Protein AF-A0A5J4DXS1-F1 (afdb_monomer)

Structure (mmCIF, N/CA/C/O backbone):
data_AF-A0A5J4DXS1-F1
#
_entry.id   AF-A0A5J4DXS1-F1
#
loop_
_atom_site.group_PDB
_atom_site.id
_atom_site.type_symbol
_atom_site.label_atom_id
_atom_site.label_alt_id
_atom_site.label_comp_id
_atom_site.label_asym_id
_atom_site.label_entity_id
_atom_site.label_seq_id
_atom_site.pdbx_PDB_ins_code
_atom_site.Cartn_x
_atom_site.Cartn_y
_atom_site.Cartn_z
_atom_site.occupancy
_atom_site.B_iso_or_equiv
_atom_site.auth_seq_id
_atom_site.auth_comp_id
_atom_site.auth_asym_id
_atom_site.auth_atom_id
_atom_site.pdbx_PDB_model_num
ATOM 1 N N . MET A 1 1 ? -8.380 2.753 38.339 1.00 58.12 1 MET A N 1
ATOM 2 C CA . MET A 1 1 ? -8.577 1.707 37.316 1.00 58.12 1 MET A CA 1
ATOM 3 C C . MET A 1 1 ? -8.973 2.374 36.006 1.00 58.12 1 MET A C 1
ATOM 5 O O . MET A 1 1 ? -8.223 2.222 35.062 1.00 58.12 1 MET A O 1
ATOM 9 N N . GLU A 1 2 ? -9.967 3.269 36.017 1.00 61.34 2 GLU A N 1
ATOM 10 C CA . GLU A 1 2 ? -10.400 4.084 34.857 1.00 61.34 2 GLU A CA 1
ATOM 11 C C . GLU A 1 2 ? -9.277 4.854 34.128 1.00 61.34 2 GLU A C 1
ATOM 13 O O . GLU A 1 2 ? -9.211 4.815 32.908 1.00 61.34 2 GLU A O 1
ATOM 18 N N . MET A 1 3 ? -8.320 5.463 34.843 1.00 64.94 3 MET A N 1
ATOM 19 C CA . MET A 1 3 ? -7.195 6.182 34.207 1.00 64.94 3 MET A CA 1
ATOM 20 C C . MET A 1 3 ? -6.317 5.311 33.291 1.00 64.94 3 MET A C 1
ATOM 22 O O . MET A 1 3 ? -5.756 5.819 32.327 1.00 64.94 3 MET A O 1
ATOM 26 N N . ARG A 1 4 ? -6.161 4.016 33.606 1.00 68.38 4 ARG A N 1
ATOM 27 C CA . ARG A 1 4 ? -5.314 3.106 32.817 1.00 68.38 4 ARG A CA 1
ATOM 28 C C . ARG A 1 4 ? -6.030 2.658 31.540 1.00 68.38 4 ARG A C 1
ATOM 30 O O . ARG A 1 4 ? -5.379 2.479 30.517 1.00 68.38 4 ARG A O 1
ATOM 37 N N . ASP A 1 5 ? -7.351 2.525 31.606 1.00 77.62 5 ASP A N 1
ATOM 38 C CA . ASP A 1 5 ? -8.183 2.134 30.467 1.00 77.62 5 ASP A CA 1
ATOM 39 C C . ASP A 1 5 ? -8.290 3.290 29.452 1.00 77.62 5 ASP A C 1
ATOM 41 O O . ASP A 1 5 ? -8.234 3.056 28.244 1.00 77.62 5 ASP A O 1
ATOM 45 N N . ASP A 1 6 ? -8.330 4.541 29.929 1.00 82.50 6 ASP A N 1
ATOM 46 C CA . ASP A 1 6 ? -8.296 5.739 29.077 1.00 82.50 6 ASP A CA 1
ATOM 47 C C . ASP A 1 6 ? -6.945 5.919 28.358 1.00 82.50 6 ASP A C 1
ATOM 49 O O . ASP A 1 6 ? -6.914 6.213 27.163 1.00 82.50 6 ASP A O 1
ATOM 53 N N . GLU A 1 7 ? -5.821 5.705 29.049 1.00 87.12 7 GLU A N 1
ATOM 54 C CA . GLU A 1 7 ? -4.476 5.788 28.455 1.00 87.12 7 GLU A CA 1
ATOM 55 C C . GLU A 1 7 ? -4.246 4.681 27.409 1.00 87.12 7 GLU A C 1
ATOM 57 O O . GLU A 1 7 ? -3.698 4.918 26.325 1.00 87.12 7 GLU A O 1
ATOM 62 N N . GLN A 1 8 ? -4.733 3.468 27.695 1.00 90.06 8 GLN A N 1
ATOM 63 C CA . GLN A 1 8 ? -4.718 2.361 26.743 1.00 90.06 8 GLN A CA 1
ATOM 64 C C . GLN A 1 8 ? -5.571 2.672 25.507 1.00 90.06 8 GLN A C 1
ATOM 66 O O . GLN A 1 8 ? -5.114 2.459 24.383 1.00 90.06 8 GLN A O 1
ATOM 71 N N . LEU A 1 9 ? -6.780 3.211 25.692 1.00 91.31 9 LEU A N 1
ATOM 72 C CA . LEU A 1 9 ? -7.650 3.616 24.589 1.00 91.31 9 LEU A CA 1
ATOM 73 C C . LEU A 1 9 ? -6.984 4.681 23.709 1.00 91.31 9 LEU A C 1
ATOM 75 O O . LEU A 1 9 ? -6.978 4.542 22.487 1.00 91.31 9 LEU A O 1
ATOM 79 N N . GLN A 1 10 ? -6.385 5.711 24.312 1.00 89.94 10 GLN A N 1
ATOM 80 C CA . GLN A 1 10 ? -5.672 6.759 23.575 1.00 89.94 10 GLN A CA 1
ATOM 81 C C . GLN A 1 10 ? -4.504 6.195 22.761 1.00 89.94 10 GLN A C 1
ATOM 83 O O . GLN A 1 10 ? -4.350 6.543 21.592 1.00 89.94 10 GLN A O 1
ATOM 88 N N . SER A 1 11 ? -3.730 5.277 23.344 1.00 93.06 11 SER A N 1
ATOM 89 C CA . SER A 1 11 ? -2.602 4.629 22.663 1.00 93.06 11 SER A CA 1
ATOM 90 C C . SER A 1 11 ? -3.061 3.812 21.453 1.00 93.06 11 SER A C 1
ATOM 92 O O . SER A 1 11 ? -2.493 3.928 20.369 1.00 93.06 11 SER A O 1
ATOM 94 N N . VAL A 1 12 ? -4.125 3.018 21.615 1.00 95.06 12 VAL A N 1
ATOM 95 C CA . VAL A 1 12 ? -4.705 2.216 20.527 1.00 95.06 12 VAL A CA 1
ATOM 96 C C . VAL A 1 12 ? -5.203 3.111 19.394 1.00 95.06 12 VAL A C 1
ATOM 98 O O . VAL A 1 12 ? -4.929 2.833 18.228 1.00 95.06 12 VAL A O 1
ATOM 101 N N . VAL A 1 13 ? -5.912 4.196 19.721 1.00 94.38 13 VAL A N 1
ATOM 102 C CA . VAL A 1 13 ? -6.402 5.157 18.722 1.00 94.38 13 VAL A CA 1
ATOM 103 C C . VAL A 1 13 ? -5.238 5.827 17.994 1.00 94.38 13 VAL A C 1
ATOM 105 O O . VAL A 1 13 ? -5.300 5.960 16.773 1.00 94.38 13 VAL A O 1
ATOM 108 N N . PHE A 1 14 ? -4.176 6.203 18.711 1.00 94.00 14 PHE A N 1
ATOM 109 C CA . PHE A 1 14 ? -2.984 6.814 18.126 1.00 94.00 14 PHE A CA 1
ATOM 110 C C . PHE A 1 14 ? -2.301 5.884 17.116 1.00 94.00 14 PHE A C 1
ATOM 112 O O . PHE A 1 14 ? -2.165 6.259 15.954 1.00 94.00 14 PHE A O 1
ATOM 119 N N . PHE A 1 15 ? -1.944 4.656 17.513 1.00 95.88 15 PHE A N 1
ATOM 120 C CA . PHE A 1 15 ? -1.275 3.708 16.612 1.00 95.88 15 PHE A CA 1
ATOM 121 C C . PHE A 1 15 ? -2.149 3.310 15.423 1.00 95.88 15 PHE A C 1
ATOM 123 O O . PHE A 1 15 ? -1.657 3.159 14.306 1.00 95.88 15 PHE A O 1
ATOM 130 N N . LEU A 1 16 ? -3.458 3.167 15.640 1.00 96.81 16 LEU A N 1
ATOM 131 C CA . LEU A 1 16 ? -4.384 2.905 14.548 1.00 96.81 16 LEU A CA 1
ATOM 132 C C . LEU A 1 16 ? -4.399 4.063 13.543 1.00 96.81 16 LEU A C 1
ATOM 134 O O . LEU A 1 16 ? -4.363 3.818 12.341 1.00 96.81 16 LEU A O 1
ATOM 138 N N . CYS A 1 17 ? -4.432 5.308 14.018 1.00 95.94 17 CYS A N 1
ATOM 139 C CA . CYS A 1 17 ? -4.388 6.477 13.144 1.00 95.94 17 CYS A CA 1
ATOM 140 C C . CYS A 1 17 ? -3.066 6.571 12.380 1.00 95.94 17 CYS A C 1
ATOM 142 O O . CYS A 1 17 ? -3.113 6.728 11.168 1.00 95.94 17 CYS A O 1
ATOM 144 N N . ASP A 1 18 ? -1.929 6.386 13.055 1.00 95.94 18 ASP A N 1
ATOM 145 C CA . ASP A 1 18 ? -0.598 6.382 12.430 1.00 95.94 18 ASP A CA 1
ATOM 146 C C . ASP A 1 18 ? -0.506 5.363 11.285 1.00 95.94 18 ASP A C 1
ATOM 148 O O . ASP A 1 18 ? -0.068 5.680 10.181 1.00 95.94 18 ASP A O 1
ATOM 152 N N . HIS A 1 19 ? -0.992 4.139 11.503 1.00 97.38 19 HIS A N 1
ATOM 153 C CA . HIS A 1 19 ? -0.989 3.129 10.449 1.00 97.38 19 HIS A CA 1
ATOM 154 C C . HIS A 1 19 ? -1.962 3.439 9.312 1.00 97.38 19 HIS A C 1
ATOM 156 O O . HIS A 1 19 ? -1.638 3.153 8.163 1.00 97.38 19 HIS A O 1
ATOM 162 N N . LEU A 1 20 ? -3.135 4.009 9.600 1.00 97.31 20 LEU A N 1
ATOM 163 C CA . LEU A 1 20 ? -4.085 4.412 8.560 1.00 97.31 20 LEU A CA 1
ATOM 164 C C . LEU A 1 20 ? -3.543 5.569 7.712 1.00 97.31 20 LEU A C 1
ATOM 166 O O . LEU A 1 20 ? -3.690 5.518 6.495 1.00 97.31 20 LEU A O 1
ATOM 170 N N . ASP A 1 21 ? -2.896 6.553 8.335 1.00 96.06 21 ASP A N 1
ATOM 171 C CA . ASP A 1 21 ? -2.262 7.683 7.649 1.00 96.06 21 ASP A CA 1
ATOM 172 C C . ASP A 1 21 ? -1.075 7.182 6.804 1.00 96.06 21 ASP A C 1
ATOM 174 O O . ASP A 1 21 ? -1.019 7.434 5.603 1.00 96.06 21 ASP A O 1
ATOM 178 N N . SER A 1 22 ? -0.227 6.315 7.367 1.00 96.56 22 SER A N 1
ATOM 179 C CA . SER A 1 22 ? 0.874 5.676 6.635 1.00 96.56 22 SER A CA 1
ATOM 180 C C . SER A 1 22 ? 0.396 4.861 5.424 1.00 96.56 22 SER A C 1
ATOM 182 O O . SER A 1 22 ? 1.087 4.834 4.415 1.00 96.56 22 SER A O 1
ATOM 184 N N . ILE A 1 23 ? -0.773 4.209 5.468 1.00 97.19 23 ILE A N 1
ATOM 185 C CA . ILE A 1 23 ? -1.327 3.507 4.292 1.00 97.19 23 ILE A CA 1
ATOM 186 C C . ILE A 1 23 ? -1.678 4.488 3.168 1.00 97.19 23 ILE A C 1
ATOM 188 O O . ILE A 1 23 ? -1.482 4.157 1.999 1.00 97.19 23 ILE A O 1
ATOM 192 N N . VAL A 1 24 ? -2.209 5.667 3.507 1.00 96.06 24 VAL A N 1
ATOM 193 C CA . VAL A 1 24 ? -2.508 6.718 2.524 1.00 96.06 24 VAL A CA 1
ATOM 194 C C . VAL A 1 24 ? -1.205 7.217 1.905 1.00 96.06 24 VAL A C 1
ATOM 196 O O . VAL A 1 24 ? -1.083 7.199 0.682 1.00 96.06 24 VAL A O 1
ATOM 199 N N . ASP A 1 25 ? -0.207 7.532 2.729 1.00 96.19 25 ASP A N 1
ATOM 200 C CA . ASP A 1 25 ? 1.096 8.007 2.259 1.00 96.19 25 ASP A CA 1
ATOM 201 C C . ASP A 1 25 ? 1.774 6.991 1.326 1.00 96.19 25 ASP A C 1
ATOM 203 O O . ASP A 1 25 ? 2.221 7.346 0.237 1.00 96.19 25 ASP A O 1
ATOM 207 N N . GLU A 1 26 ? 1.805 5.708 1.703 1.00 96.44 26 GLU A N 1
ATOM 208 C CA . GLU A 1 26 ? 2.368 4.644 0.859 1.00 96.44 26 GLU A CA 1
ATOM 209 C C . GLU A 1 26 ? 1.590 4.482 -0.452 1.00 96.44 26 GLU A C 1
ATOM 211 O O . GLU A 1 26 ? 2.176 4.202 -1.498 1.00 96.44 26 GLU A O 1
ATOM 216 N N . SER A 1 27 ? 0.269 4.683 -0.433 1.00 96.00 27 SER A N 1
ATOM 217 C CA . SER A 1 27 ? -0.528 4.645 -1.659 1.00 96.00 27 SER A CA 1
ATOM 218 C C . SER A 1 27 ? -0.195 5.797 -2.606 1.00 96.00 27 SER A C 1
ATOM 220 O O . SER A 1 27 ? -0.096 5.572 -3.813 1.00 96.00 27 SER A O 1
ATOM 222 N N . ASP A 1 28 ? 0.059 6.990 -2.067 1.00 96.00 28 ASP A N 1
ATOM 223 C CA . ASP A 1 28 ? 0.480 8.151 -2.848 1.00 96.00 28 ASP A CA 1
ATOM 224 C C . ASP A 1 28 ? 1.879 7.933 -3.438 1.00 96.00 28 ASP A C 1
ATOM 226 O O . ASP A 1 28 ? 2.108 8.261 -4.605 1.00 96.00 28 ASP A O 1
ATOM 230 N N . GLN A 1 29 ? 2.792 7.300 -2.687 1.00 96.69 29 GLN A N 1
ATOM 231 C CA . GLN A 1 29 ? 4.097 6.894 -3.220 1.00 96.69 29 GLN A CA 1
ATOM 232 C C . GLN A 1 29 ? 3.940 5.930 -4.397 1.00 96.69 29 GLN A C 1
ATOM 234 O O . GLN A 1 29 ? 4.537 6.163 -5.444 1.00 96.69 29 GLN A O 1
ATOM 239 N N . ILE A 1 30 ? 3.096 4.896 -4.277 1.00 95.44 30 ILE A N 1
ATOM 240 C CA . ILE A 1 30 ? 2.835 3.952 -5.378 1.00 95.44 30 ILE A CA 1
ATOM 241 C C . ILE A 1 30 ? 2.295 4.693 -6.605 1.00 95.44 30 ILE A C 1
ATOM 243 O O . ILE A 1 30 ? 2.796 4.487 -7.708 1.00 95.44 30 ILE A O 1
ATOM 247 N N . VAL A 1 31 ? 1.304 5.570 -6.432 1.00 95.44 31 VAL A N 1
ATOM 248 C CA . VAL A 1 31 ? 0.691 6.327 -7.538 1.00 95.44 31 VAL A CA 1
ATOM 249 C C . VAL A 1 31 ? 1.691 7.266 -8.221 1.00 95.44 31 VAL A C 1
ATOM 251 O O . VAL A 1 31 ? 1.613 7.462 -9.434 1.00 95.44 31 VAL A O 1
ATOM 254 N N . ALA A 1 32 ? 2.656 7.813 -7.481 1.00 95.00 32 ALA A N 1
ATOM 255 C CA . ALA A 1 32 ? 3.696 8.679 -8.030 1.00 95.00 32 ALA A CA 1
ATOM 256 C C . ALA A 1 32 ? 4.750 7.929 -8.872 1.00 95.00 32 ALA A C 1
ATOM 258 O O . ALA A 1 32 ? 5.486 8.563 -9.639 1.00 95.00 32 ALA A O 1
ATOM 259 N N . LEU A 1 33 ? 4.839 6.598 -8.763 1.00 95.00 33 LEU A N 1
ATOM 260 C CA . LEU A 1 33 ? 5.822 5.808 -9.500 1.00 95.00 33 LEU A CA 1
ATOM 261 C C . LEU A 1 33 ? 5.492 5.744 -10.995 1.00 95.00 33 LEU A C 1
ATOM 263 O O . LEU A 1 33 ? 4.403 5.358 -11.430 1.00 95.00 33 LEU A O 1
ATOM 267 N N . SER A 1 34 ? 6.501 6.049 -11.807 1.00 94.31 34 SER A N 1
ATOM 268 C CA . SER A 1 34 ? 6.459 5.863 -13.253 1.00 94.31 34 SER A CA 1
ATOM 269 C C . SER A 1 34 ? 7.839 5.519 -13.801 1.00 94.31 34 SER A C 1
ATOM 271 O O . SER A 1 34 ? 8.871 5.889 -13.243 1.00 94.31 34 SER A O 1
ATOM 273 N N . TYR A 1 35 ? 7.845 4.807 -14.920 1.00 93.19 35 TYR A N 1
ATOM 274 C CA . TYR A 1 35 ? 9.031 4.465 -15.684 1.00 93.19 35 TYR A CA 1
ATOM 275 C C . TYR A 1 35 ? 8.859 4.939 -17.121 1.00 93.19 35 TYR A C 1
ATOM 277 O O . TYR A 1 35 ? 7.829 4.708 -17.754 1.00 93.19 35 TYR A O 1
ATOM 285 N N . SER A 1 36 ? 9.891 5.588 -17.652 1.00 90.94 36 SER A N 1
ATOM 286 C CA . SER A 1 36 ? 9.942 6.006 -19.046 1.00 90.94 36 SER A CA 1
ATOM 287 C C . SER A 1 36 ? 11.315 5.691 -19.611 1.00 90.94 36 SER A C 1
ATOM 289 O O . SER A 1 36 ? 12.327 6.141 -19.081 1.00 90.94 36 SER A O 1
ATOM 291 N N . SER A 1 37 ? 11.344 4.986 -20.736 1.00 88.50 37 SER A N 1
ATOM 292 C CA . SER A 1 37 ? 12.565 4.686 -21.474 1.00 88.50 37 SER A CA 1
ATOM 293 C C . SER A 1 37 ? 12.455 5.189 -22.902 1.00 88.50 37 SER A C 1
ATOM 295 O O . SER A 1 37 ? 11.416 5.058 -23.553 1.00 88.50 37 SER A O 1
ATOM 297 N N . ALA A 1 38 ? 13.539 5.779 -23.399 1.00 85.19 38 ALA A N 1
ATOM 298 C CA . ALA A 1 38 ? 13.630 6.157 -24.801 1.00 85.19 38 ALA A CA 1
ATOM 299 C C . ALA A 1 38 ? 13.625 4.902 -25.700 1.00 85.19 38 ALA A C 1
ATOM 301 O O . ALA A 1 38 ? 13.979 3.817 -25.234 1.00 85.19 38 ALA A O 1
ATOM 302 N N . PRO A 1 39 ? 13.307 5.035 -26.996 1.00 82.75 39 PRO A N 1
ATOM 303 C CA . PRO A 1 39 ? 13.406 3.933 -27.949 1.00 82.75 39 PRO A CA 1
ATOM 304 C C . PRO A 1 39 ? 14.779 3.243 -27.917 1.00 82.75 39 PRO A C 1
ATOM 306 O O . PRO A 1 39 ? 15.804 3.875 -27.620 1.00 82.75 39 PRO A O 1
ATOM 309 N N . ILE A 1 40 ? 14.814 1.941 -28.202 1.00 81.69 40 ILE A N 1
ATOM 310 C CA . ILE A 1 40 ? 16.068 1.178 -28.292 1.00 81.69 40 ILE A CA 1
ATOM 311 C C . ILE A 1 40 ? 16.595 1.305 -29.722 1.00 81.69 40 ILE A C 1
ATOM 313 O O . ILE A 1 40 ? 15.958 0.824 -30.653 1.00 81.69 40 ILE A O 1
ATOM 317 N N . SER A 1 41 ? 17.738 1.962 -29.923 1.00 81.75 41 SER A N 1
ATOM 318 C CA . SER A 1 41 ? 18.375 2.063 -31.243 1.00 81.75 41 SER A CA 1
ATOM 319 C C . SER A 1 41 ? 19.316 0.885 -31.507 1.00 81.75 41 SER A C 1
ATOM 321 O O . SER A 1 41 ? 19.892 0.313 -30.583 1.00 81.75 41 SER A O 1
ATOM 323 N N . THR A 1 42 ? 19.521 0.546 -32.782 1.00 78.75 42 THR A N 1
ATOM 324 C CA . THR A 1 42 ? 20.460 -0.509 -33.210 1.00 78.75 42 THR A CA 1
ATOM 325 C C . THR A 1 42 ? 21.919 -0.201 -32.871 1.00 78.75 42 THR A C 1
ATOM 327 O O . THR A 1 42 ? 22.719 -1.122 -32.746 1.00 78.75 42 THR A O 1
ATOM 330 N N . ASP A 1 43 ? 22.253 1.077 -32.680 1.00 84.56 43 ASP A N 1
ATOM 331 C CA . ASP A 1 43 ? 23.612 1.548 -32.380 1.00 84.56 43 ASP A CA 1
ATOM 332 C C . ASP A 1 43 ? 23.888 1.649 -30.869 1.00 84.56 43 ASP A C 1
ATOM 334 O O . ASP A 1 43 ? 24.919 2.170 -30.437 1.00 84.56 43 ASP A O 1
ATOM 338 N N . MET A 1 44 ? 22.948 1.198 -30.035 1.00 85.94 44 MET A N 1
ATOM 339 C CA . MET A 1 44 ? 23.073 1.265 -28.585 1.00 85.94 44 MET A CA 1
ATOM 340 C C . MET A 1 44 ? 24.125 0.275 -28.079 1.00 85.94 44 MET A C 1
ATOM 342 O O . MET A 1 44 ? 24.116 -0.902 -28.434 1.00 85.94 44 MET A O 1
ATOM 346 N N . SER A 1 45 ? 25.021 0.740 -27.204 1.00 89.88 45 SER A N 1
ATOM 347 C CA . SER A 1 45 ? 25.974 -0.150 -26.540 1.00 89.88 45 SER A CA 1
ATOM 348 C C . SER A 1 45 ? 25.253 -1.150 -25.632 1.00 89.88 45 SER A C 1
ATOM 350 O O . SER A 1 45 ? 24.223 -0.840 -25.029 1.00 89.88 45 SER A O 1
ATOM 352 N N . SER A 1 46 ? 25.834 -2.340 -25.475 1.00 87.62 46 SER A N 1
ATOM 353 C CA . SER A 1 46 ? 25.326 -3.361 -24.552 1.00 87.62 46 SER A CA 1
ATOM 354 C C . SER A 1 46 ? 25.238 -2.855 -23.109 1.00 87.62 46 SER A C 1
ATOM 356 O O . SER A 1 46 ? 24.303 -3.196 -22.396 1.00 87.62 46 SER A O 1
ATOM 358 N N . GLU A 1 47 ? 26.172 -2.001 -22.689 1.00 89.38 47 GLU A N 1
ATOM 359 C CA . GLU A 1 47 ? 26.169 -1.366 -21.366 1.00 89.38 47 GLU A CA 1
ATOM 360 C C . GLU A 1 47 ? 24.935 -0.476 -21.154 1.00 89.38 47 GLU A C 1
ATOM 362 O O . GLU A 1 47 ? 24.287 -0.551 -20.113 1.00 89.38 47 GLU A O 1
ATOM 367 N N . ASN A 1 48 ? 24.549 0.309 -22.165 1.00 87.81 48 ASN A N 1
ATOM 368 C CA . ASN A 1 48 ? 23.355 1.150 -22.090 1.00 87.81 48 ASN A CA 1
ATOM 369 C C . ASN A 1 48 ? 22.066 0.319 -22.044 1.00 87.81 48 ASN A C 1
ATOM 371 O O . ASN A 1 48 ? 21.117 0.703 -21.362 1.00 87.81 48 ASN A O 1
ATOM 375 N N . VAL A 1 49 ? 22.028 -0.817 -22.747 1.00 86.81 49 VAL A N 1
ATOM 376 C CA . VAL A 1 49 ? 20.892 -1.750 -22.689 1.00 86.81 49 VAL A CA 1
ATOM 377 C C . VAL A 1 49 ? 20.768 -2.365 -21.294 1.00 86.81 49 VAL A C 1
ATOM 379 O O . VAL A 1 49 ? 19.675 -2.359 -20.731 1.00 86.81 49 VAL A O 1
ATOM 382 N N . LEU A 1 50 ? 21.876 -2.838 -20.713 1.00 88.25 50 LEU A N 1
ATOM 383 C CA . LEU A 1 50 ? 21.892 -3.401 -19.358 1.00 88.25 50 LEU A CA 1
ATOM 384 C C . LEU A 1 50 ? 21.464 -2.369 -18.313 1.00 88.25 50 LEU A C 1
ATOM 386 O O . LEU A 1 50 ? 20.587 -2.654 -17.507 1.00 88.25 50 LEU A O 1
ATOM 390 N N . LYS A 1 51 ? 21.980 -1.139 -18.398 1.00 89.25 51 LYS A N 1
ATOM 391 C CA . LYS A 1 51 ? 21.583 -0.057 -17.492 1.00 89.25 51 LYS A CA 1
ATOM 392 C C . LYS A 1 51 ? 20.074 0.207 -17.519 1.00 89.25 51 LYS A C 1
ATOM 394 O O . LYS A 1 51 ? 19.460 0.375 -16.472 1.00 89.25 51 LYS A O 1
ATOM 399 N N . ARG A 1 52 ? 19.456 0.222 -18.704 1.00 88.12 52 ARG A N 1
ATOM 400 C CA . ARG A 1 52 ? 18.001 0.417 -18.834 1.00 88.12 52 ARG A CA 1
ATOM 401 C C . ARG A 1 52 ? 17.199 -0.739 -18.250 1.00 88.12 52 ARG A C 1
ATOM 403 O O . ARG A 1 52 ? 16.115 -0.509 -17.718 1.00 88.12 52 ARG A O 1
ATOM 410 N N . LEU A 1 53 ? 17.713 -1.960 -18.383 1.00 87.00 53 LEU A N 1
ATOM 411 C CA . LEU A 1 53 ? 17.110 -3.147 -17.791 1.00 87.00 53 LEU A CA 1
ATOM 412 C C . LEU A 1 53 ? 17.180 -3.081 -16.259 1.00 87.00 53 LEU A C 1
ATOM 414 O O . LEU A 1 53 ? 16.174 -3.331 -15.602 1.00 87.00 53 LEU A O 1
ATOM 418 N N . ASP A 1 54 ? 18.314 -2.658 -15.7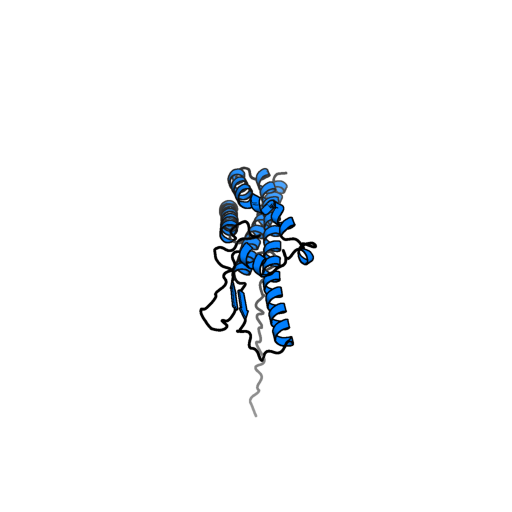01 1.00 88.44 54 ASP A N 1
ATOM 419 C CA . ASP A 1 54 ? 18.481 -2.455 -14.258 1.00 88.44 54 ASP A CA 1
ATOM 420 C C . ASP A 1 54 ? 17.546 -1.357 -13.724 1.00 88.44 54 ASP A C 1
ATOM 422 O O . ASP A 1 54 ? 16.885 -1.547 -12.704 1.00 88.44 54 ASP A O 1
ATOM 426 N N . GLU A 1 55 ? 17.424 -0.229 -14.433 1.00 91.25 55 GLU A N 1
ATOM 427 C CA . GLU A 1 55 ? 16.477 0.847 -14.097 1.00 91.25 55 GLU A CA 1
ATOM 428 C C . GLU A 1 55 ? 15.024 0.348 -14.111 1.00 91.25 55 GLU A C 1
ATOM 430 O O . GLU A 1 55 ? 14.234 0.681 -13.226 1.00 91.25 55 GLU A O 1
ATOM 435 N N . PHE A 1 56 ? 14.672 -0.485 -15.093 1.00 90.38 56 PHE A N 1
ATOM 436 C CA . PHE A 1 56 ? 13.346 -1.083 -15.192 1.00 90.38 56 PHE A CA 1
ATOM 437 C C . PHE A 1 56 ? 13.066 -2.068 -14.049 1.00 90.38 56 PHE A C 1
ATOM 439 O O . PHE A 1 56 ? 12.001 -2.006 -13.434 1.00 90.38 56 PHE A O 1
ATOM 446 N N . HIS A 1 57 ? 14.019 -2.939 -13.713 1.00 89.56 57 HIS A N 1
ATOM 447 C CA . HIS A 1 57 ? 13.884 -3.836 -12.565 1.00 89.56 57 HIS A CA 1
ATOM 448 C C . HIS A 1 57 ? 13.778 -3.065 -11.250 1.00 89.56 57 HIS A C 1
ATOM 450 O O . HIS A 1 57 ? 12.896 -3.362 -10.447 1.00 89.56 57 HIS A O 1
ATOM 456 N N . SER A 1 58 ? 14.598 -2.027 -11.068 1.00 90.94 58 SER A N 1
ATOM 457 C CA . SER A 1 58 ? 14.534 -1.160 -9.892 1.00 90.94 58 SER A CA 1
ATOM 458 C C . SER A 1 58 ? 13.163 -0.501 -9.742 1.00 90.94 58 SER A C 1
ATOM 460 O O . SER A 1 58 ? 12.629 -0.457 -8.637 1.00 90.94 58 SER A O 1
ATOM 462 N N . PHE A 1 59 ? 12.558 -0.042 -10.839 1.00 93.12 59 PHE A N 1
ATOM 463 C CA . PHE A 1 59 ? 11.198 0.495 -10.825 1.00 93.12 59 PHE A CA 1
ATOM 464 C C . PHE A 1 59 ? 10.164 -0.540 -10.351 1.00 93.12 59 PHE A C 1
ATOM 466 O O . PHE A 1 59 ? 9.347 -0.244 -9.479 1.00 93.12 59 PHE A O 1
ATOM 473 N N . LEU A 1 60 ? 10.205 -1.766 -10.881 1.00 91.25 60 LEU A N 1
ATOM 474 C CA . LEU A 1 60 ? 9.269 -2.815 -10.462 1.00 91.25 60 LEU A CA 1
ATOM 475 C C . LEU A 1 60 ? 9.469 -3.220 -8.998 1.00 91.25 60 LEU A C 1
ATOM 477 O O . LEU A 1 60 ? 8.494 -3.470 -8.289 1.00 91.25 60 LEU A O 1
ATOM 481 N N . ASP A 1 61 ? 10.713 -3.264 -8.534 1.00 90.38 61 ASP A N 1
ATOM 482 C CA . ASP A 1 61 ? 11.023 -3.598 -7.146 1.00 90.38 61 ASP A CA 1
ATOM 483 C C . ASP A 1 61 ? 10.630 -2.480 -6.173 1.00 90.38 61 ASP A C 1
ATOM 485 O O . ASP A 1 61 ? 10.196 -2.779 -5.058 1.00 90.38 61 ASP A O 1
ATOM 489 N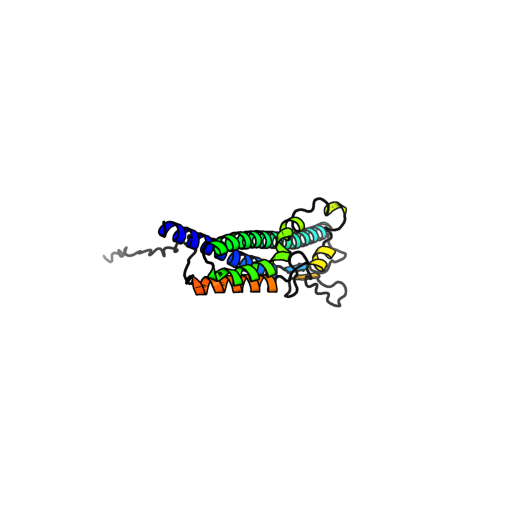 N . GLN A 1 62 ? 10.676 -1.211 -6.591 1.00 93.38 62 GLN A N 1
ATOM 490 C CA . GLN A 1 62 ? 10.104 -0.104 -5.816 1.00 93.38 62 GLN A CA 1
ATOM 491 C C . GLN A 1 62 ? 8.600 -0.303 -5.608 1.00 93.38 62 GLN A C 1
ATOM 493 O O . GLN A 1 62 ? 8.143 -0.255 -4.467 1.00 93.38 62 GLN A O 1
ATOM 498 N N . ILE A 1 63 ? 7.845 -0.626 -6.669 1.00 93.06 63 ILE A N 1
ATOM 499 C CA . ILE A 1 63 ? 6.406 -0.920 -6.546 1.00 93.06 63 ILE A CA 1
ATOM 500 C C . ILE A 1 63 ? 6.188 -2.044 -5.530 1.00 93.06 63 ILE A C 1
ATOM 502 O O . ILE A 1 63 ? 5.450 -1.852 -4.568 1.00 93.06 63 ILE A O 1
ATOM 506 N N . LYS A 1 64 ? 6.864 -3.190 -5.690 1.00 91.31 64 LYS A N 1
ATOM 507 C CA . LYS A 1 64 ? 6.736 -4.332 -4.762 1.00 91.31 64 LYS A CA 1
ATOM 508 C C . LYS A 1 64 ? 7.048 -3.955 -3.315 1.00 91.31 64 LYS A C 1
ATOM 510 O O . LYS A 1 64 ? 6.359 -4.404 -2.403 1.00 91.31 64 LYS A O 1
ATOM 515 N N . THR A 1 65 ? 8.083 -3.144 -3.108 1.00 92.00 65 THR A N 1
ATOM 516 C CA . THR A 1 65 ? 8.496 -2.694 -1.776 1.00 92.00 65 THR A CA 1
ATOM 517 C C . THR A 1 65 ? 7.383 -1.889 -1.116 1.00 92.00 65 THR A C 1
ATOM 519 O O . THR A 1 65 ? 7.002 -2.190 0.015 1.00 92.00 65 THR A O 1
ATOM 522 N N . HIS A 1 66 ? 6.801 -0.928 -1.835 1.00 94.69 66 HIS A N 1
ATOM 523 C CA . HIS A 1 66 ? 5.672 -0.154 -1.326 1.00 94.69 66 HIS A CA 1
ATOM 524 C C . HIS A 1 66 ? 4.410 -1.010 -1.137 1.00 94.69 66 HIS A C 1
ATOM 526 O O . HIS A 1 66 ? 3.721 -0.855 -0.131 1.00 94.69 66 HIS A O 1
ATOM 532 N N . GLU A 1 67 ? 4.126 -1.975 -2.025 1.00 93.06 67 GLU A N 1
ATOM 533 C CA . GLU A 1 67 ? 3.018 -2.923 -1.824 1.00 93.06 67 GLU A CA 1
ATOM 534 C C . GLU A 1 67 ? 3.180 -3.705 -0.509 1.00 93.06 67 GLU A C 1
ATOM 536 O O . GLU A 1 67 ? 2.228 -3.840 0.265 1.00 93.06 67 GLU A O 1
ATOM 541 N N . LEU A 1 68 ? 4.390 -4.203 -0.232 1.00 93.00 68 LEU A N 1
ATOM 542 C CA . LEU A 1 68 ? 4.692 -4.956 0.982 1.00 93.00 68 LEU A CA 1
ATOM 543 C C . LEU A 1 68 ? 4.580 -4.083 2.239 1.00 93.00 68 LEU A C 1
ATOM 545 O O . LEU A 1 68 ? 4.007 -4.521 3.244 1.00 93.00 68 LEU A O 1
ATOM 549 N N . LEU A 1 69 ? 5.098 -2.852 2.190 1.00 94.12 69 LEU A N 1
ATOM 550 C CA . LEU A 1 69 ? 4.975 -1.885 3.282 1.00 94.12 69 LEU A CA 1
ATOM 551 C C . LEU A 1 69 ? 3.506 -1.584 3.576 1.00 94.12 69 LEU A C 1
ATOM 553 O O . LEU A 1 69 ? 3.075 -1.715 4.723 1.00 94.12 69 LEU A O 1
ATOM 557 N N . LEU A 1 70 ? 2.717 -1.285 2.545 1.00 95.31 70 LEU A N 1
ATOM 558 C CA . LEU A 1 70 ? 1.295 -0.993 2.671 1.00 95.31 70 LEU A CA 1
ATOM 559 C C . LEU A 1 70 ? 0.529 -2.171 3.291 1.00 95.31 70 LEU A C 1
ATOM 561 O O . LEU A 1 70 ? -0.220 -1.980 4.250 1.00 95.31 70 LEU A O 1
ATOM 565 N N . VAL A 1 71 ? 0.752 -3.404 2.822 1.00 94.44 71 VAL A N 1
ATOM 566 C CA . VAL A 1 71 ? 0.114 -4.606 3.398 1.00 94.44 71 VAL A CA 1
ATOM 567 C C . VAL A 1 71 ? 0.538 -4.840 4.850 1.00 94.44 71 VAL A C 1
ATOM 569 O O . VAL A 1 71 ? -0.285 -5.218 5.691 1.00 94.44 71 VAL A O 1
ATOM 572 N N . THR A 1 72 ? 1.800 -4.571 5.180 1.00 94.19 72 THR A N 1
ATOM 573 C CA . THR A 1 72 ? 2.299 -4.674 6.556 1.00 94.19 72 THR A CA 1
ATOM 574 C C . THR A 1 72 ? 1.589 -3.670 7.464 1.00 94.19 72 THR A C 1
ATOM 576 O O . THR A 1 72 ? 1.076 -4.047 8.520 1.00 94.19 72 THR A O 1
ATOM 579 N N . LYS A 1 73 ? 1.485 -2.406 7.038 1.00 95.44 73 LYS A N 1
ATOM 580 C CA . LYS A 1 73 ? 0.770 -1.351 7.772 1.00 95.44 73 LYS A CA 1
ATOM 581 C C . LYS A 1 73 ? -0.715 -1.667 7.913 1.00 95.44 73 LYS A C 1
ATOM 583 O O . LYS A 1 73 ? -1.270 -1.503 8.995 1.00 95.44 73 LYS A O 1
ATOM 588 N N . LEU A 1 74 ? -1.341 -2.213 6.872 1.00 96.00 74 LEU A N 1
ATOM 589 C CA . LEU A 1 74 ? -2.733 -2.657 6.911 1.00 96.00 74 LEU A CA 1
ATOM 590 C C . LEU A 1 74 ? -2.959 -3.787 7.920 1.00 96.00 74 LEU A C 1
ATOM 592 O O . LEU A 1 74 ? -3.945 -3.772 8.656 1.00 96.00 74 LEU A O 1
ATOM 596 N N . THR A 1 75 ? -2.033 -4.740 7.996 1.00 94.81 75 THR A N 1
ATOM 597 C CA . THR A 1 75 ? -2.080 -5.828 8.983 1.00 94.81 75 THR A CA 1
ATOM 598 C C . THR A 1 75 ? -1.996 -5.275 10.406 1.00 94.81 75 THR A C 1
ATOM 600 O O . THR A 1 75 ? -2.775 -5.674 11.274 1.00 94.81 75 THR A O 1
ATOM 603 N N . GLN A 1 76 ? -1.114 -4.298 10.642 1.00 95.62 76 GLN A N 1
ATOM 604 C CA . GLN A 1 76 ? -1.035 -3.609 11.932 1.00 95.62 76 GLN A CA 1
ATOM 605 C C . GLN A 1 76 ? -2.313 -2.811 12.231 1.00 95.62 76 GLN A C 1
ATOM 607 O O . GLN A 1 76 ? -2.859 -2.921 13.326 1.00 95.62 76 GLN A O 1
ATOM 612 N N . ALA A 1 77 ? -2.862 -2.077 11.260 1.00 96.88 77 ALA A N 1
ATOM 613 C CA . ALA A 1 77 ? -4.128 -1.363 11.423 1.00 96.88 77 ALA A CA 1
ATOM 614 C C . ALA A 1 77 ? -5.280 -2.319 11.787 1.00 96.88 77 ALA A C 1
ATOM 616 O O . ALA A 1 77 ? -6.050 -2.040 12.706 1.00 96.88 77 ALA A O 1
ATOM 617 N N . ARG A 1 78 ? -5.365 -3.493 11.143 1.00 95.69 78 ARG A N 1
ATOM 618 C CA . ARG A 1 78 ? -6.312 -4.557 11.523 1.00 95.69 78 ARG A CA 1
ATOM 619 C C . ARG A 1 78 ? -6.094 -4.989 12.969 1.00 95.69 78 ARG A C 1
ATOM 621 O O . ARG A 1 78 ? -7.054 -4.982 13.738 1.00 95.69 78 ARG A O 1
ATOM 628 N N . HIS A 1 79 ? -4.856 -5.278 13.367 1.00 95.31 79 HIS A N 1
ATOM 629 C CA . HIS A 1 79 ? -4.524 -5.653 14.743 1.00 95.31 79 HIS A CA 1
ATOM 630 C C . HIS A 1 79 ? -5.006 -4.615 15.771 1.00 95.31 79 HIS A C 1
ATOM 632 O O . HIS A 1 79 ? -5.733 -4.960 16.703 1.00 95.31 79 HIS A O 1
ATOM 638 N N . TRP A 1 80 ? -4.683 -3.336 15.576 1.00 96.69 80 TRP A N 1
ATOM 639 C CA . TRP A 1 80 ? -5.115 -2.264 16.479 1.00 96.69 80 TRP A CA 1
ATOM 640 C C . TRP A 1 80 ? -6.626 -2.023 16.453 1.00 96.69 80 TRP A C 1
ATOM 642 O O . TRP A 1 80 ? -7.217 -1.729 17.492 1.00 96.69 80 TRP A O 1
ATOM 652 N N . SER A 1 81 ? -7.280 -2.219 15.306 1.00 96.31 81 SER A N 1
ATOM 653 C CA . SER A 1 81 ? -8.740 -2.130 15.212 1.00 96.31 81 SER A CA 1
ATOM 654 C C . SER A 1 81 ? -9.444 -3.188 16.069 1.00 96.31 81 SER A C 1
ATOM 656 O O . SER A 1 81 ? -10.462 -2.886 16.689 1.00 96.31 81 SER A O 1
ATOM 658 N N . PHE A 1 82 ? -8.878 -4.395 16.190 1.00 94.81 82 PHE A N 1
ATOM 659 C CA . PHE A 1 82 ? -9.416 -5.422 17.085 1.00 94.81 82 PHE A CA 1
ATOM 660 C C . PHE A 1 82 ? -9.305 -5.014 18.555 1.00 94.81 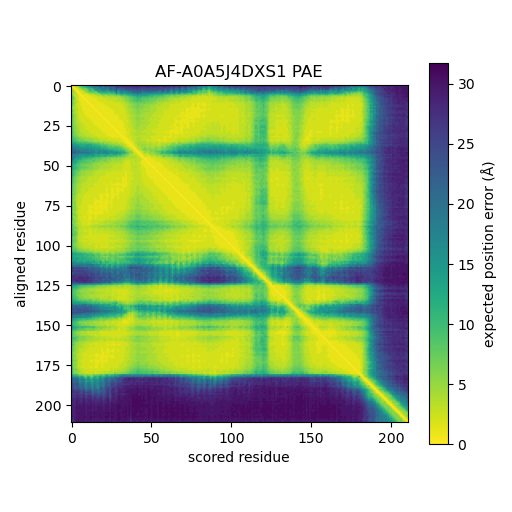82 PHE A C 1
ATOM 662 O O . PHE A 1 82 ? -10.278 -5.161 19.285 1.00 94.81 82 PHE A O 1
ATOM 669 N N . HIS A 1 83 ? -8.188 -4.419 18.982 1.00 95.25 83 HIS A N 1
ATOM 670 C CA . HIS A 1 83 ? -8.076 -3.887 20.348 1.00 95.25 83 HIS A CA 1
ATOM 671 C C . HIS A 1 83 ? -9.085 -2.765 20.608 1.00 95.25 83 HIS A C 1
ATOM 673 O O . HIS A 1 83 ? -9.734 -2.737 21.653 1.00 95.25 83 HIS A O 1
ATOM 679 N N . LEU A 1 84 ? -9.287 -1.869 19.636 1.00 95.06 84 LEU A N 1
ATOM 680 C CA . LEU A 1 84 ? -10.282 -0.801 19.755 1.00 95.06 84 LEU A CA 1
ATOM 681 C C . LEU A 1 84 ? -11.707 -1.357 19.895 1.00 95.06 84 LEU A C 1
ATOM 683 O O . LEU A 1 84 ? -12.517 -0.784 20.619 1.00 95.06 84 LEU A O 1
ATOM 687 N N . ARG A 1 85 ? -12.014 -2.484 19.241 1.00 94.19 85 ARG A N 1
ATOM 688 C CA . ARG A 1 85 ? -13.323 -3.155 19.308 1.00 94.19 85 ARG A CA 1
ATOM 689 C C . ARG A 1 85 ? -13.731 -3.523 20.737 1.00 94.19 85 ARG A C 1
ATOM 691 O O . ARG A 1 85 ? -14.925 -3.481 21.065 1.00 94.19 85 ARG A O 1
ATOM 698 N N . ASP A 1 86 ? -12.751 -3.922 21.543 1.00 92.19 86 ASP A N 1
ATOM 699 C CA . ASP A 1 86 ? -12.946 -4.367 22.921 1.00 92.19 86 ASP A CA 1
ATOM 700 C C . ASP A 1 86 ? -13.026 -3.185 23.892 1.00 92.19 86 ASP A C 1
ATOM 702 O O . ASP A 1 86 ? -13.800 -3.232 24.849 1.00 92.19 86 ASP A O 1
ATOM 706 N N . LEU A 1 87 ? -12.299 -2.102 23.603 1.00 92.56 87 LEU A N 1
ATOM 707 C CA . LEU A 1 87 ? -12.261 -0.890 24.426 1.00 92.56 87 LEU A CA 1
ATOM 708 C C . LEU A 1 87 ? -13.431 0.071 24.144 1.00 92.56 87 LEU A C 1
ATOM 710 O O . LEU A 1 87 ? -13.972 0.675 25.069 1.00 92.56 87 LEU A O 1
ATOM 714 N N . ASP A 1 88 ? -13.871 0.203 22.886 1.00 91.69 88 ASP A N 1
ATOM 715 C CA . ASP A 1 88 ? -14.997 1.057 22.488 1.00 91.69 88 ASP A CA 1
ATOM 716 C C . ASP A 1 88 ? -15.983 0.324 21.564 1.00 91.69 88 ASP A C 1
ATOM 718 O O . ASP A 1 88 ? -15.882 0.311 20.333 1.00 91.69 88 ASP A O 1
ATOM 722 N N . HIS A 1 89 ? -17.029 -0.237 22.175 1.00 91.00 89 HIS A N 1
ATOM 723 C CA . HIS A 1 89 ? -18.074 -0.996 21.486 1.00 91.00 89 HIS A CA 1
ATOM 724 C C . HIS A 1 89 ? -18.820 -0.209 20.395 1.00 91.00 89 HIS A C 1
ATOM 726 O O . HIS A 1 89 ? -19.437 -0.826 19.524 1.00 91.00 89 HIS A O 1
ATOM 732 N N . ARG A 1 90 ? -18.776 1.130 20.407 1.00 91.06 90 ARG A N 1
ATOM 733 C CA . ARG A 1 90 ? -19.437 1.964 19.390 1.00 91.06 90 ARG A CA 1
ATOM 734 C C . ARG A 1 90 ? -18.764 1.852 18.026 1.00 91.06 90 ARG A C 1
ATOM 736 O O . ARG A 1 90 ? -19.433 2.042 17.016 1.00 91.06 90 ARG A O 1
ATOM 743 N N . PHE A 1 91 ? -17.476 1.505 17.988 1.00 93.31 91 PHE A N 1
ATOM 744 C CA . PHE A 1 91 ? -16.741 1.305 16.738 1.00 93.31 91 PHE A CA 1
ATOM 745 C C . PHE A 1 91 ? -16.944 -0.074 16.116 1.00 93.31 91 PHE A C 1
ATOM 747 O O . PHE A 1 91 ? -16.549 -0.262 14.969 1.00 93.31 91 PHE A O 1
ATOM 754 N N . ARG A 1 92 ? -17.595 -1.021 16.808 1.00 94.25 92 ARG A N 1
ATOM 755 C CA . ARG A 1 92 ? -17.810 -2.389 16.301 1.00 94.25 92 ARG A CA 1
ATOM 756 C C . ARG A 1 92 ? -18.330 -2.439 14.858 1.00 94.25 92 ARG A C 1
ATOM 758 O O . ARG A 1 92 ? -17.692 -3.122 14.069 1.00 94.25 92 ARG A O 1
ATOM 765 N N . PRO A 1 93 ? -19.383 -1.692 14.461 1.00 94.62 93 PRO A N 1
ATOM 766 C CA . PRO A 1 93 ? -19.882 -1.754 13.085 1.00 94.62 93 PRO A CA 1
ATOM 767 C C . PRO A 1 93 ? -18.866 -1.263 12.045 1.00 94.62 93 PRO A C 1
ATOM 769 O O . PRO A 1 93 ? -18.783 -1.816 10.953 1.00 94.62 93 PRO A O 1
ATOM 772 N N . ILE A 1 94 ? -18.091 -0.227 12.382 1.00 94.50 94 ILE A N 1
ATOM 773 C CA . ILE A 1 94 ? -17.076 0.355 11.491 1.00 94.50 94 ILE A CA 1
ATOM 774 C C . ILE A 1 94 ? -15.882 -0.595 11.372 1.00 94.50 94 ILE A C 1
ATOM 776 O O . ILE A 1 94 ? -15.393 -0.821 10.270 1.00 94.50 94 ILE A O 1
ATOM 780 N N . ILE A 1 95 ? -15.452 -1.184 12.490 1.00 96.06 95 ILE A N 1
ATOM 781 C CA . ILE A 1 95 ? -14.379 -2.181 12.527 1.00 96.06 95 ILE A CA 1
ATOM 782 C C . ILE A 1 95 ? -14.789 -3.423 11.737 1.00 96.06 95 ILE A C 1
ATOM 784 O O . ILE A 1 95 ? -14.020 -3.868 10.900 1.00 96.06 95 ILE A O 1
ATOM 788 N N . ASP A 1 96 ? -16.007 -3.939 11.921 1.00 94.88 96 ASP A N 1
ATOM 789 C CA . ASP A 1 96 ? -16.502 -5.096 11.167 1.00 94.88 96 ASP A CA 1
ATOM 790 C C . ASP A 1 96 ? -16.512 -4.814 9.651 1.00 94.88 96 ASP A C 1
ATOM 792 O O . ASP A 1 96 ? -16.057 -5.645 8.864 1.00 94.88 96 ASP A O 1
ATOM 796 N N . LEU A 1 97 ? -16.952 -3.620 9.228 1.00 94.50 97 LEU A N 1
ATOM 797 C CA . LEU A 1 97 ? -16.890 -3.201 7.824 1.00 94.50 97 LEU A CA 1
ATOM 798 C C . LEU A 1 97 ? -15.445 -3.115 7.311 1.00 94.50 97 LEU A C 1
ATOM 800 O O . LEU A 1 97 ? -15.151 -3.626 6.231 1.00 94.50 97 LEU A O 1
ATOM 804 N N . PHE A 1 98 ? -14.548 -2.492 8.079 1.00 95.62 98 PHE A N 1
ATOM 805 C CA . PHE A 1 98 ? -13.125 -2.393 7.754 1.00 95.62 98 PHE A CA 1
ATOM 806 C C . PHE A 1 98 ? -12.486 -3.779 7.616 1.00 95.62 98 PHE A C 1
ATOM 808 O O . PHE A 1 98 ? -11.796 -4.044 6.633 1.00 95.62 98 PHE A O 1
ATOM 815 N N . THR A 1 99 ? -12.757 -4.692 8.550 1.00 94.19 99 THR A N 1
ATOM 816 C CA . THR A 1 99 ? -12.246 -6.065 8.531 1.00 94.19 99 THR A CA 1
ATOM 817 C C . THR A 1 99 ? -12.738 -6.828 7.304 1.00 94.19 99 THR A C 1
ATOM 819 O O . THR A 1 99 ? -11.928 -7.470 6.641 1.00 94.19 99 THR A O 1
ATOM 822 N N . VAL A 1 100 ? -14.026 -6.733 6.959 1.00 94.38 100 VAL A N 1
ATOM 823 C CA . VAL A 1 100 ? -14.580 -7.399 5.767 1.00 94.38 100 VAL A CA 1
ATOM 824 C C . VAL A 1 100 ? -13.989 -6.818 4.482 1.00 94.38 100 VAL A C 1
ATOM 826 O O . VAL A 1 100 ? -13.581 -7.564 3.597 1.00 94.38 100 VAL A O 1
ATOM 829 N N . ALA A 1 101 ? -13.891 -5.492 4.382 1.00 92.81 101 ALA A N 1
ATOM 830 C CA . ALA A 1 101 ? -13.351 -4.826 3.199 1.00 92.81 101 ALA A CA 1
ATOM 831 C C . ALA A 1 101 ? -11.859 -5.123 2.964 1.00 92.81 101 ALA A C 1
ATOM 833 O O . ALA A 1 101 ? -11.384 -5.057 1.833 1.00 92.81 101 ALA A O 1
ATOM 834 N N . THR A 1 102 ? -11.122 -5.460 4.024 1.00 94.50 102 THR A N 1
ATOM 835 C CA . THR A 1 102 ? -9.671 -5.700 3.982 1.00 94.50 102 THR A CA 1
ATOM 836 C C . THR A 1 102 ? -9.301 -7.178 4.115 1.00 94.50 102 THR A C 1
ATOM 838 O O . THR A 1 102 ? -8.121 -7.510 4.179 1.00 94.50 102 THR A O 1
ATOM 841 N N . ASP A 1 103 ? -10.287 -8.079 4.127 1.00 92.81 103 ASP A N 1
ATOM 842 C CA . ASP A 1 103 ? -10.085 -9.521 4.314 1.00 92.81 103 ASP A CA 1
ATOM 843 C C . ASP A 1 103 ? -9.202 -10.143 3.222 1.00 92.81 103 ASP A C 1
ATOM 845 O O . ASP A 1 103 ? -8.309 -10.942 3.494 1.00 92.81 103 ASP A O 1
ATOM 849 N N . ILE A 1 104 ? -9.358 -9.676 1.980 1.00 89.25 104 ILE A N 1
ATOM 850 C CA . ILE A 1 104 ? -8.544 -10.124 0.841 1.00 89.25 104 ILE A CA 1
ATOM 851 C C . ILE A 1 104 ? -7.040 -9.838 1.016 1.00 89.25 104 ILE A C 1
ATOM 853 O O . ILE A 1 104 ? -6.210 -10.464 0.350 1.00 89.25 104 ILE A O 1
ATOM 857 N N . CYS A 1 105 ? -6.680 -8.922 1.921 1.00 87.88 105 CYS A N 1
ATOM 858 C CA . CYS A 1 105 ? -5.302 -8.541 2.207 1.00 87.88 105 CYS A CA 1
ATOM 859 C C . CYS A 1 105 ? -4.646 -9.371 3.325 1.00 87.88 105 CYS A C 1
ATOM 861 O O . CYS A 1 105 ? -3.425 -9.327 3.450 1.00 87.88 105 CYS A O 1
ATOM 863 N N . ASP A 1 106 ? -5.408 -10.147 4.106 1.00 83.31 106 ASP A N 1
ATOM 864 C CA . ASP A 1 106 ? -4.936 -10.812 5.337 1.00 83.31 106 ASP A CA 1
ATOM 865 C C . ASP A 1 106 ? -3.772 -11.792 5.083 1.00 83.31 106 ASP A C 1
ATOM 867 O O . ASP A 1 106 ? -2.843 -11.906 5.874 1.00 83.31 106 ASP A O 1
ATOM 871 N N . ASN A 1 107 ? -3.768 -12.437 3.911 1.00 78.62 107 ASN A N 1
ATOM 872 C CA . ASN A 1 107 ? -2.714 -13.365 3.481 1.00 78.62 107 ASN A CA 1
ATOM 873 C C . ASN A 1 107 ? -1.799 -12.790 2.392 1.00 78.62 107 ASN A C 1
ATOM 875 O O . ASN A 1 107 ? -0.997 -13.515 1.802 1.00 78.62 107 ASN A O 1
ATOM 879 N N . MET A 1 108 ? -1.932 -11.503 2.075 1.00 83.38 108 MET A N 1
ATOM 880 C CA . MET A 1 108 ? -1.224 -10.901 0.949 1.00 83.38 108 MET A CA 1
ATOM 881 C C . MET A 1 108 ? 0.277 -10.753 1.227 1.00 83.38 108 MET A C 1
ATOM 883 O O . MET A 1 108 ? 1.065 -10.868 0.297 1.00 83.38 108 MET A O 1
ATOM 887 N N . GLY A 1 109 ? 0.693 -10.634 2.494 1.00 75.25 109 GLY A N 1
ATOM 888 C CA . GLY A 1 109 ? 2.112 -10.617 2.872 1.00 75.25 109 GLY A CA 1
ATOM 889 C C . GLY A 1 109 ? 2.865 -11.896 2.482 1.00 75.25 109 GLY A C 1
ATOM 890 O O . GLY A 1 109 ? 4.013 -11.822 2.061 1.00 75.25 109 GLY A O 1
ATOM 891 N N . ASN A 1 110 ? 2.198 -13.056 2.514 1.00 72.62 110 ASN A N 1
ATOM 892 C CA . ASN A 1 110 ? 2.785 -14.329 2.074 1.00 72.62 110 ASN A CA 1
ATOM 893 C C . ASN A 1 110 ? 2.910 -14.426 0.546 1.00 72.62 110 ASN A C 1
ATOM 895 O O . ASN A 1 110 ? 3.705 -15.207 0.044 1.00 72.62 110 ASN A O 1
ATOM 899 N N . VAL A 1 111 ? 2.100 -13.657 -0.187 1.00 71.69 111 VAL A N 1
ATOM 900 C CA . VAL A 1 111 ? 2.071 -13.640 -1.660 1.00 71.69 111 VAL A CA 1
ATOM 901 C C . VAL A 1 111 ? 3.012 -12.575 -2.225 1.00 71.69 111 VAL A C 1
ATOM 903 O O . VAL A 1 111 ? 3.522 -12.731 -3.326 1.00 71.69 111 VAL A O 1
ATOM 906 N N . LEU A 1 112 ? 3.221 -11.485 -1.485 1.00 74.56 112 LEU A N 1
ATOM 907 C CA . LEU A 1 112 ? 4.131 -10.392 -1.839 1.00 74.56 112 LEU A CA 1
ATOM 908 C C . LEU A 1 112 ? 5.557 -10.593 -1.310 1.00 74.56 112 LEU A C 1
ATOM 910 O O . LEU A 1 112 ? 6.445 -9.816 -1.656 1.00 74.56 112 LEU A O 1
ATOM 914 N N . GLY A 1 113 ? 5.768 -11.589 -0.447 1.00 64.75 113 GLY A N 1
ATOM 915 C CA . GLY A 1 113 ? 7.084 -11.942 0.071 1.00 64.75 113 GLY A CA 1
ATOM 916 C C . GLY A 1 113 ? 8.043 -12.422 -1.027 1.00 64.75 113 GLY A C 1
ATOM 917 O O . GLY A 1 113 ? 7.620 -12.665 -2.158 1.00 64.75 113 GLY A O 1
ATOM 918 N N . PRO A 1 114 ? 9.343 -12.549 -0.712 1.00 59.16 114 PRO A N 1
ATOM 919 C CA . PRO A 1 114 ? 10.326 -13.067 -1.654 1.00 59.16 114 PRO A CA 1
ATOM 920 C C . PRO A 1 114 ? 9.915 -14.472 -2.101 1.00 59.16 114 PRO A C 1
ATOM 922 O O . PRO A 1 114 ? 9.858 -15.406 -1.304 1.00 59.16 114 PRO A O 1
ATOM 925 N N . ASP A 1 115 ? 9.574 -14.588 -3.380 1.00 57.09 115 ASP A N 1
ATOM 926 C CA . ASP A 1 115 ? 9.191 -15.844 -4.002 1.00 57.09 115 ASP A CA 1
ATOM 927 C C . ASP A 1 115 ? 10.470 -16.514 -4.518 1.00 57.09 115 ASP A C 1
ATOM 929 O O . ASP A 1 115 ? 10.932 -16.242 -5.631 1.00 57.09 115 ASP A O 1
ATOM 933 N N . ASP A 1 116 ? 11.089 -17.345 -3.672 1.00 49.75 116 ASP A N 1
ATOM 934 C CA . ASP A 1 116 ? 12.303 -18.102 -4.014 1.00 49.75 116 ASP A CA 1
ATOM 935 C C . ASP A 1 116 ? 12.087 -18.983 -5.271 1.00 49.75 116 ASP A C 1
ATOM 937 O O . ASP A 1 116 ? 13.035 -19.262 -6.011 1.00 49.75 116 ASP A O 1
ATOM 941 N N . ASP A 1 117 ? 10.831 -19.338 -5.580 1.00 46.41 117 ASP A N 1
ATOM 942 C CA . ASP A 1 117 ? 10.429 -20.130 -6.749 1.00 46.41 117 ASP A CA 1
ATOM 943 C C . ASP A 1 117 ? 10.155 -19.281 -8.013 1.00 46.41 117 ASP A C 1
ATOM 945 O O . ASP A 1 117 ? 10.154 -19.805 -9.139 1.00 46.41 117 ASP A O 1
ATOM 949 N N . ALA A 1 118 ? 9.973 -17.960 -7.884 1.00 52.38 118 ALA A N 1
ATOM 950 C CA . ALA A 1 118 ? 9.697 -17.069 -9.019 1.00 52.38 118 ALA A CA 1
ATOM 951 C C . ALA A 1 118 ? 10.884 -16.930 -9.983 1.00 52.38 118 ALA A C 1
ATOM 953 O O . ALA A 1 118 ? 10.677 -16.659 -11.172 1.00 52.38 118 ALA A O 1
ATOM 954 N N . VAL A 1 119 ? 12.108 -17.158 -9.492 1.00 49.53 119 VAL A N 1
ATOM 955 C CA . VAL A 1 119 ? 13.345 -17.146 -10.290 1.00 49.53 119 VAL A CA 1
ATOM 956 C C . VAL A 1 119 ? 13.364 -18.299 -11.302 1.00 49.53 119 VAL A C 1
ATOM 958 O O . VAL A 1 119 ? 13.913 -18.149 -12.392 1.00 49.53 119 VAL A O 1
ATOM 961 N N . PHE A 1 120 ? 12.735 -19.436 -10.980 1.00 44.50 120 PHE A N 1
ATOM 962 C CA . PHE A 1 120 ? 12.777 -20.643 -11.812 1.00 44.50 120 PHE A CA 1
ATOM 963 C C . PHE A 1 120 ? 11.537 -20.810 -12.709 1.00 44.50 120 PHE A C 1
ATOM 965 O O . PHE A 1 120 ? 11.650 -21.319 -13.823 1.00 44.50 120 PHE A O 1
ATOM 972 N N . ASN A 1 121 ? 10.359 -20.346 -12.268 1.00 42.41 121 ASN A N 1
ATOM 973 C CA . ASN A 1 121 ? 9.078 -20.615 -12.943 1.00 42.41 121 ASN A CA 1
ATOM 974 C C . ASN A 1 121 ? 8.600 -19.523 -13.916 1.00 42.41 121 ASN A C 1
ATOM 976 O O . ASN A 1 121 ? 7.514 -19.636 -14.483 1.00 42.41 121 ASN A O 1
ATOM 980 N N . GLY A 1 122 ? 9.354 -18.437 -14.099 1.00 46.22 122 GLY A N 1
ATOM 981 C CA . GLY A 1 122 ? 8.920 -17.313 -14.938 1.00 46.22 122 GLY A CA 1
ATOM 982 C C . GLY A 1 122 ? 7.783 -16.474 -14.333 1.00 46.22 122 GLY A C 1
ATOM 983 O O . GLY A 1 122 ? 7.372 -15.491 -14.938 1.00 46.22 122 GLY A O 1
ATOM 984 N N . ALA A 1 123 ? 7.321 -16.786 -13.117 1.00 44.47 123 ALA A N 1
ATOM 985 C CA . ALA A 1 123 ? 6.410 -15.933 -12.346 1.00 44.47 123 ALA A CA 1
ATOM 986 C C . ALA A 1 123 ? 7.060 -14.587 -11.956 1.00 44.47 123 ALA A C 1
ATOM 988 O O . ALA A 1 123 ? 6.359 -13.601 -11.743 1.00 44.47 123 ALA A O 1
ATOM 989 N N . GLY A 1 124 ? 8.399 -14.520 -11.957 1.00 57.12 124 GLY A N 1
ATOM 990 C CA . GLY A 1 124 ? 9.177 -13.282 -11.858 1.00 57.12 124 GLY A CA 1
ATOM 991 C C . GLY A 1 124 ? 9.287 -12.483 -13.164 1.00 57.12 124 GLY A C 1
ATOM 992 O O . GLY A 1 124 ? 10.056 -11.522 -13.212 1.00 57.12 124 GLY A O 1
ATOM 993 N N . GLN A 1 125 ? 8.576 -12.859 -14.238 1.00 73.69 125 GLN A N 1
ATOM 994 C CA . GLN A 1 125 ? 8.648 -12.125 -15.500 1.00 73.69 125 GLN A CA 1
ATOM 995 C C . GLN A 1 125 ? 8.006 -10.732 -15.374 1.00 73.69 125 GLN A C 1
ATOM 997 O O . GLN A 1 125 ? 6.835 -10.624 -14.998 1.00 73.69 125 GLN A O 1
ATOM 1002 N N . PRO A 1 126 ? 8.730 -9.662 -15.753 1.00 80.62 126 PRO A N 1
ATOM 1003 C CA . PRO A 1 126 ? 8.238 -8.288 -15.677 1.00 80.62 126 PRO A CA 1
ATOM 1004 C C . PRO A 1 126 ? 6.878 -8.053 -16.340 1.00 80.62 126 PRO A C 1
ATOM 1006 O O . PRO A 1 126 ? 6.060 -7.300 -15.820 1.00 80.62 126 PRO A O 1
ATOM 1009 N N . GLN A 1 127 ? 6.609 -8.728 -17.460 1.00 83.25 127 GLN A N 1
ATOM 1010 C CA . GLN A 1 127 ? 5.345 -8.594 -18.181 1.00 83.25 127 GLN A CA 1
ATOM 1011 C C . GLN A 1 127 ? 4.153 -9.116 -17.365 1.00 83.25 127 GLN A C 1
ATOM 1013 O O . GLN A 1 127 ? 3.154 -8.416 -17.230 1.00 83.25 127 GLN A O 1
ATOM 1018 N N . HIS A 1 128 ? 4.277 -10.297 -16.755 1.00 84.12 128 HIS A N 1
ATOM 1019 C CA . HIS A 1 128 ? 3.225 -10.844 -15.897 1.00 84.12 128 HIS A CA 1
ATOM 1020 C C . HIS A 1 128 ? 2.971 -9.944 -14.679 1.00 84.12 128 HIS A C 1
ATOM 1022 O O . HIS A 1 128 ? 1.825 -9.740 -14.277 1.00 84.12 128 HIS A O 1
ATOM 1028 N N . PHE A 1 129 ? 4.028 -9.350 -14.111 1.00 86.38 129 PHE A N 1
ATOM 1029 C CA . PHE A 1 129 ? 3.882 -8.370 -13.035 1.00 86.38 129 PHE A CA 1
ATOM 1030 C C . PHE A 1 129 ? 3.054 -7.156 -13.489 1.00 86.38 129 PHE A C 1
ATOM 1032 O O . PHE A 1 129 ? 2.049 -6.844 -12.851 1.00 86.38 129 PHE A O 1
ATOM 1039 N N . ILE A 1 130 ? 3.415 -6.534 -14.617 1.00 89.19 130 ILE A N 1
ATOM 1040 C CA . ILE A 1 130 ? 2.703 -5.385 -15.206 1.00 89.19 130 ILE A CA 1
ATOM 1041 C C . ILE A 1 130 ? 1.224 -5.705 -15.442 1.00 89.19 130 ILE A C 1
ATOM 1043 O O . ILE A 1 130 ? 0.353 -4.945 -15.014 1.00 89.19 130 ILE A O 1
ATOM 1047 N N . GLU A 1 131 ? 0.942 -6.842 -16.079 1.00 89.19 131 GLU A N 1
ATOM 1048 C CA . GLU A 1 131 ? -0.418 -7.272 -16.413 1.00 89.19 131 GLU A CA 1
ATOM 1049 C C . GLU A 1 131 ? -1.244 -7.567 -15.157 1.00 89.19 131 GLU A C 1
ATOM 1051 O O . GLU A 1 131 ? -2.357 -7.061 -15.011 1.00 89.19 131 GLU A O 1
ATOM 1056 N N . SER A 1 132 ? -0.686 -8.325 -14.205 1.00 89.69 132 SER A N 1
ATOM 1057 C CA . SER A 1 132 ? -1.385 -8.680 -12.963 1.00 89.69 132 SER A CA 1
ATOM 1058 C C . SER A 1 132 ? -1.749 -7.458 -12.116 1.00 89.69 132 SER A C 1
ATOM 1060 O O . SER A 1 132 ? -2.756 -7.475 -11.412 1.00 89.69 132 SER A O 1
ATOM 1062 N N . ARG A 1 133 ? -0.945 -6.390 -12.190 1.00 91.38 133 ARG A N 1
ATOM 1063 C CA . ARG A 1 133 ? -1.146 -5.129 -11.464 1.00 91.38 133 ARG A CA 1
ATOM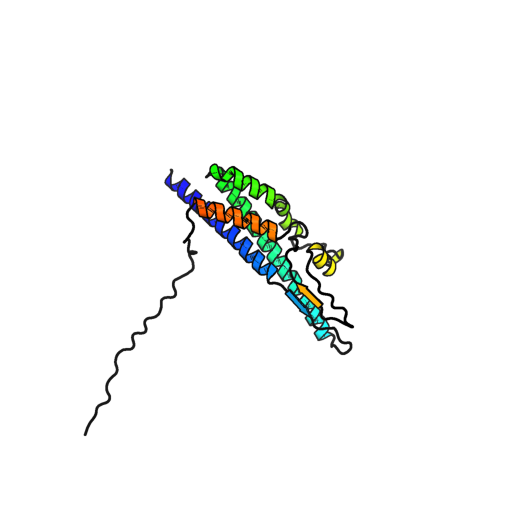 1064 C C . ARG A 1 133 ? -1.957 -4.092 -12.235 1.00 91.38 133 ARG A C 1
ATOM 1066 O O . ARG A 1 133 ? -2.296 -3.064 -11.658 1.00 91.38 133 ARG A O 1
ATOM 1073 N N . GLN A 1 134 ? -2.293 -4.367 -13.497 1.00 92.12 134 GLN A N 1
ATOM 1074 C CA . GLN A 1 134 ? -2.968 -3.434 -14.406 1.00 92.12 134 GLN A CA 1
ATOM 1075 C C . GLN A 1 134 ? -2.226 -2.095 -14.556 1.00 92.12 134 GLN A C 1
ATOM 1077 O O . GLN A 1 134 ? -2.845 -1.030 -14.607 1.00 92.12 134 GLN A O 1
ATOM 1082 N N . LEU A 1 135 ? -0.890 -2.139 -14.624 1.00 89.94 135 LEU A N 1
ATOM 1083 C CA . LEU A 1 135 ? -0.090 -0.943 -14.898 1.00 89.94 135 LEU A CA 1
ATOM 1084 C C . LEU A 1 135 ? -0.426 -0.389 -16.290 1.00 89.94 135 LEU A C 1
ATOM 1086 O O . LEU A 1 135 ? -0.641 -1.140 -17.242 1.00 89.94 135 LEU A O 1
ATOM 1090 N N . LEU A 1 136 ? -0.471 0.938 -16.411 1.00 87.44 136 LEU A N 1
ATOM 1091 C CA . LEU A 1 136 ? -0.703 1.598 -17.690 1.00 87.44 136 LEU A CA 1
ATOM 1092 C C . LEU A 1 136 ? 0.538 1.427 -18.561 1.00 87.44 136 LEU A C 1
ATOM 1094 O O . LEU A 1 136 ? 1.610 1.887 -18.180 1.00 87.44 136 LEU A O 1
ATOM 1098 N N . THR A 1 137 ? 0.380 0.830 -19.737 1.00 81.31 137 THR A N 1
ATOM 1099 C CA . THR A 1 137 ? 1.424 0.767 -20.763 1.00 81.31 137 THR A CA 1
ATOM 1100 C C . THR A 1 137 ? 0.995 1.601 -21.964 1.00 81.31 137 THR A C 1
ATOM 1102 O O . THR A 1 137 ? 0.141 1.176 -22.747 1.00 81.31 137 THR A O 1
ATOM 1105 N N . GLU A 1 138 ? 1.564 2.794 -22.127 1.00 77.44 138 GLU A N 1
ATOM 1106 C CA . GLU A 1 138 ? 1.310 3.595 -23.327 1.00 77.44 138 GLU A CA 1
ATOM 1107 C C . GLU A 1 138 ? 2.125 3.022 -24.485 1.00 77.44 138 GLU A C 1
ATOM 1109 O O . GLU A 1 138 ? 3.353 3.103 -24.501 1.00 77.44 138 GLU A O 1
ATOM 1114 N N . THR A 1 139 ? 1.436 2.436 -25.462 1.00 62.19 139 THR A N 1
ATOM 1115 C CA . THR A 1 139 ? 2.057 2.030 -26.725 1.00 62.19 139 THR A CA 1
ATOM 1116 C C . THR A 1 139 ? 1.631 3.034 -27.784 1.00 62.19 139 THR A C 1
ATOM 1118 O O . THR A 1 139 ? 0.492 3.014 -28.244 1.00 62.19 139 THR A O 1
ATOM 1121 N N . LEU A 1 140 ? 2.520 3.966 -28.126 1.00 63.25 140 LEU A N 1
ATOM 1122 C CA . LEU A 1 140 ? 2.282 4.890 -29.233 1.00 63.25 140 LEU A CA 1
ATOM 1123 C C . LEU A 1 140 ? 2.430 4.130 -30.557 1.00 63.25 140 LEU A C 1
ATOM 1125 O O . LEU A 1 140 ? 3.364 3.346 -30.714 1.00 63.25 140 LEU A O 1
ATOM 1129 N N . GLU A 1 141 ? 1.540 4.382 -31.519 1.00 64.44 141 GLU A N 1
ATOM 1130 C CA . GLU A 1 141 ? 1.661 3.869 -32.890 1.00 64.44 141 GLU A CA 1
ATOM 1131 C C . GLU A 1 141 ? 2.811 4.593 -33.615 1.00 64.44 141 GLU A C 1
ATOM 1133 O O . GLU A 1 141 ? 2.615 5.522 -34.396 1.00 64.44 141 GLU A O 1
ATOM 1138 N N . MET A 1 142 ? 4.044 4.207 -33.297 1.00 65.56 142 MET A N 1
ATOM 1139 C CA . MET A 1 142 ? 5.271 4.696 -33.921 1.00 65.56 142 MET A CA 1
ATOM 1140 C C . MET A 1 142 ? 6.195 3.516 -34.218 1.00 65.56 142 MET A C 1
ATOM 1142 O O . MET A 1 142 ? 6.136 2.489 -33.545 1.00 65.56 142 MET A O 1
ATOM 1146 N N . ASP A 1 143 ? 7.074 3.668 -35.207 1.00 64.75 143 ASP A N 1
ATOM 1147 C CA . ASP A 1 143 ? 8.183 2.734 -35.390 1.00 64.75 143 ASP A CA 1
ATOM 1148 C C . ASP A 1 143 ? 9.161 2.941 -34.220 1.00 64.75 143 ASP A C 1
ATOM 1150 O O . ASP A 1 143 ? 9.767 4.008 -34.101 1.00 64.75 143 ASP A O 1
ATOM 1154 N N . ASN A 1 144 ? 9.233 1.959 -33.311 1.00 71.38 144 ASN A N 1
ATOM 1155 C CA . ASN A 1 144 ? 10.010 1.988 -32.064 1.00 71.38 144 ASN A CA 1
ATOM 1156 C C . ASN A 1 144 ? 9.601 3.119 -31.081 1.00 71.38 144 ASN A C 1
ATOM 1158 O O . ASN A 1 144 ? 10.338 4.093 -30.903 1.00 71.38 144 ASN A O 1
ATOM 1162 N N . PRO A 1 145 ? 8.422 3.028 -30.435 1.00 76.31 145 PRO A N 1
ATOM 1163 C CA . PRO A 1 145 ? 7.954 4.046 -29.500 1.00 76.31 145 PRO A CA 1
ATOM 1164 C C . PRO A 1 145 ? 8.742 4.012 -28.176 1.00 76.31 145 PRO A C 1
ATOM 1166 O O . PRO A 1 145 ? 9.265 2.964 -27.786 1.00 76.31 145 PRO A O 1
ATOM 1169 N N . PRO A 1 146 ? 8.816 5.138 -27.440 1.00 80.69 146 PRO A N 1
ATOM 1170 C CA . PRO A 1 146 ? 9.288 5.114 -26.062 1.00 80.69 146 PRO A CA 1
ATOM 1171 C C . PRO A 1 146 ? 8.367 4.234 -25.211 1.00 80.69 146 PRO A C 1
ATOM 1173 O O . PRO A 1 146 ? 7.147 4.265 -25.370 1.00 80.69 146 PRO A O 1
ATOM 1176 N N . VAL A 1 147 ? 8.948 3.487 -24.276 1.00 85.56 147 VAL A N 1
ATOM 1177 C CA . VAL A 1 147 ? 8.181 2.687 -23.316 1.00 85.56 147 VAL A CA 1
ATOM 1178 C C . VAL A 1 147 ? 7.828 3.576 -22.135 1.00 85.56 147 VAL A C 1
ATOM 1180 O O . VAL A 1 147 ? 8.727 4.133 -21.505 1.00 85.56 147 VAL A O 1
ATOM 1183 N N . ARG A 1 148 ? 6.536 3.696 -21.822 1.00 89.44 148 ARG A N 1
ATOM 1184 C CA . ARG A 1 148 ? 6.046 4.371 -20.615 1.00 89.44 148 ARG A CA 1
ATOM 1185 C C . ARG A 1 148 ? 5.158 3.435 -19.821 1.00 89.44 148 ARG A C 1
ATOM 1187 O O . ARG A 1 148 ? 4.210 2.869 -20.365 1.00 89.44 148 ARG A O 1
ATOM 1194 N N . ILE A 1 149 ? 5.489 3.287 -18.545 1.00 91.06 149 ILE A N 1
ATOM 1195 C CA . ILE A 1 149 ? 4.771 2.448 -17.595 1.00 91.06 149 ILE A CA 1
ATOM 1196 C C . ILE A 1 149 ? 4.449 3.301 -16.376 1.00 91.06 149 ILE A C 1
ATOM 1198 O O . ILE A 1 149 ? 5.349 3.899 -15.791 1.00 91.06 149 ILE A O 1
ATOM 1202 N N . ALA A 1 150 ? 3.180 3.375 -15.995 1.00 92.94 150 ALA A N 1
ATOM 1203 C CA . ALA A 1 150 ? 2.744 4.174 -14.854 1.00 92.94 150 ALA A CA 1
ATOM 1204 C C . ALA A 1 150 ? 1.639 3.472 -14.065 1.00 92.94 150 ALA A C 1
ATOM 1206 O O . ALA A 1 150 ? 0.891 2.647 -14.600 1.00 92.94 150 ALA A O 1
ATOM 1207 N N . VAL A 1 151 ? 1.525 3.820 -12.787 1.00 91.56 151 VAL A N 1
ATOM 1208 C CA . VAL A 1 151 ? 0.379 3.436 -11.963 1.00 91.56 151 VAL A CA 1
ATOM 1209 C C . VAL A 1 151 ? -0.838 4.275 -12.372 1.00 91.56 151 VAL A C 1
ATOM 1211 O O . VAL A 1 151 ? -0.718 5.454 -12.693 1.00 91.56 151 VAL A O 1
ATOM 1214 N N . ASN A 1 152 ? -2.017 3.653 -12.405 1.00 90.25 152 ASN A N 1
ATOM 1215 C CA . ASN A 1 152 ? -3.284 4.300 -12.753 1.00 90.25 152 ASN A CA 1
ATOM 1216 C C . ASN A 1 152 ? -4.374 3.961 -11.716 1.00 90.25 152 ASN A C 1
ATOM 1218 O O . ASN A 1 152 ? -4.162 3.139 -10.826 1.00 90.25 152 ASN A O 1
ATOM 1222 N N . ASP A 1 153 ? -5.568 4.538 -11.870 1.00 89.38 153 ASP A N 1
ATOM 1223 C CA . ASP A 1 153 ? -6.705 4.335 -10.953 1.00 89.38 153 ASP A CA 1
ATOM 1224 C C . ASP A 1 153 ? -7.208 2.879 -10.862 1.00 89.38 153 ASP A C 1
ATOM 1226 O O . ASP A 1 153 ? -7.896 2.507 -9.909 1.00 89.38 153 ASP A O 1
ATOM 1230 N N . SER A 1 154 ? -6.893 2.051 -11.859 1.00 92.81 154 SER A N 1
ATOM 1231 C CA . SER A 1 154 ? -7.237 0.623 -11.917 1.00 92.81 154 SER A CA 1
ATOM 1232 C C . SER A 1 154 ? -6.159 -0.278 -11.310 1.00 92.81 154 SER A C 1
ATOM 1234 O O . SER A 1 154 ? -6.333 -1.496 -11.302 1.00 92.81 154 SER A O 1
ATOM 1236 N N . PHE A 1 155 ? -5.073 0.290 -10.775 1.00 95.31 155 PHE A N 1
ATOM 1237 C CA . PHE A 1 155 ? -3.982 -0.477 -10.184 1.00 95.31 155 PHE A CA 1
ATOM 1238 C C . PHE A 1 155 ? -4.476 -1.438 -9.096 1.00 95.31 155 PHE A C 1
ATOM 1240 O O . PHE A 1 155 ? -5.200 -1.059 -8.163 1.00 95.31 155 PHE A O 1
ATOM 1247 N N . LEU A 1 156 ? -4.055 -2.697 -9.218 1.00 94.62 156 LEU A N 1
ATOM 1248 C CA . LEU A 1 156 ? -4.424 -3.770 -8.304 1.00 94.62 156 LEU A CA 1
ATOM 1249 C C . LEU A 1 156 ? -3.281 -4.089 -7.346 1.00 94.62 156 LEU A C 1
ATOM 1251 O O . LEU A 1 156 ? -2.313 -4.721 -7.750 1.00 94.62 156 LEU A O 1
ATOM 1255 N N . LEU A 1 157 ? -3.441 -3.787 -6.060 1.00 91.81 157 LEU A N 1
ATOM 1256 C CA . LEU A 1 157 ? -2.535 -4.248 -5.012 1.00 91.81 157 LEU A CA 1
ATOM 1257 C C . LEU A 1 157 ? -2.528 -5.783 -4.966 1.00 91.81 157 LEU A C 1
ATOM 1259 O O . LEU A 1 157 ? -3.585 -6.428 -4.880 1.0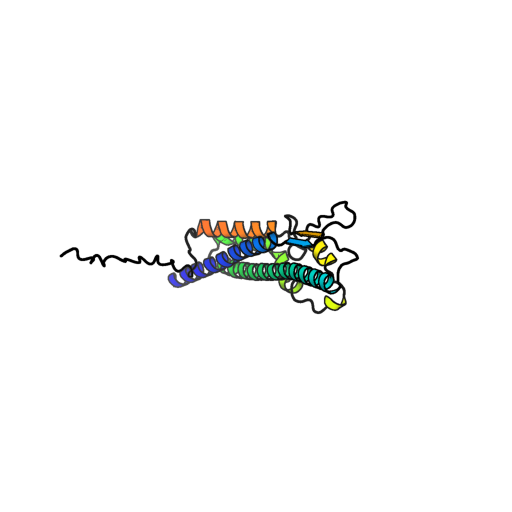0 91.81 157 LEU A O 1
ATOM 1263 N N . GLY A 1 158 ? -1.343 -6.382 -5.066 1.00 88.88 158 GLY A N 1
ATOM 1264 C CA . GLY A 1 158 ? -1.193 -7.837 -5.078 1.00 88.88 158 GLY A CA 1
ATOM 1265 C C . GLY A 1 158 ? -1.859 -8.525 -6.275 1.00 88.88 158 GLY A C 1
ATOM 1266 O O . GLY A 1 158 ? -1.985 -9.748 -6.271 1.00 88.88 158 GLY A O 1
ATOM 1267 N N . GLY A 1 159 ? -2.336 -7.764 -7.268 1.00 90.00 159 GLY A N 1
ATOM 1268 C CA . GLY A 1 159 ? -3.164 -8.263 -8.366 1.00 90.00 159 GLY A CA 1
ATOM 1269 C C . GLY A 1 159 ? -4.570 -8.703 -7.945 1.00 90.00 159 GLY A C 1
ATOM 1270 O O . GLY A 1 159 ? -5.198 -9.497 -8.643 1.00 90.00 159 GLY A O 1
ATOM 1271 N N . ARG A 1 160 ? -5.063 -8.246 -6.783 1.00 90.94 160 ARG A N 1
ATOM 1272 C CA . ARG A 1 160 ? -6.321 -8.739 -6.189 1.00 90.94 160 ARG A CA 1
ATOM 1273 C C . ARG A 1 160 ? -7.330 -7.655 -5.835 1.00 90.94 160 ARG A C 1
ATOM 1275 O O . ARG A 1 160 ? -8.521 -7.865 -6.041 1.00 90.94 160 ARG A O 1
ATOM 1282 N N . ILE A 1 161 ? -6.883 -6.526 -5.288 1.00 92.75 161 ILE A N 1
ATOM 1283 C CA . ILE A 1 161 ? -7.762 -5.446 -4.815 1.00 92.75 161 ILE A CA 1
ATOM 1284 C C . ILE A 1 161 ? -7.331 -4.117 -5.416 1.00 92.75 161 ILE A C 1
ATOM 1286 O O . ILE A 1 161 ? -6.140 -3.837 -5.503 1.00 92.75 161 ILE A O 1
ATOM 1290 N N . ARG A 1 162 ? -8.287 -3.274 -5.813 1.00 95.56 162 ARG A N 1
ATOM 1291 C CA . ARG A 1 162 ? -7.967 -1.923 -6.282 1.00 95.56 162 ARG A CA 1
ATOM 1292 C C . ARG A 1 162 ? -7.409 -1.084 -5.140 1.00 95.56 162 ARG A C 1
ATOM 1294 O O . ARG A 1 162 ? -8.073 -0.921 -4.114 1.00 95.56 162 ARG A O 1
ATOM 1301 N N . LEU A 1 163 ? -6.230 -0.502 -5.351 1.00 95.62 163 LEU A N 1
ATOM 1302 C CA . LEU A 1 163 ? -5.563 0.337 -4.352 1.00 95.62 163 LEU A CA 1
ATOM 1303 C C . LEU A 1 163 ? -6.456 1.505 -3.916 1.00 95.62 163 LEU A C 1
ATOM 1305 O O . LEU A 1 163 ? -6.640 1.731 -2.724 1.00 95.62 163 LEU A O 1
ATOM 1309 N N . LEU A 1 164 ? -7.102 2.176 -4.872 1.00 95.00 164 LEU A N 1
ATOM 1310 C CA . LEU A 1 164 ? -7.988 3.307 -4.594 1.00 95.00 164 LEU A CA 1
ATOM 1311 C C . LEU A 1 164 ? -9.162 2.942 -3.667 1.00 95.00 164 LEU A C 1
ATOM 1313 O O . LEU A 1 164 ? -9.572 3.746 -2.832 1.00 95.00 164 LEU A O 1
ATOM 1317 N N . GLU A 1 165 ? -9.722 1.738 -3.796 1.00 94.31 165 GLU A N 1
ATOM 1318 C CA . GLU A 1 165 ? -10.833 1.294 -2.945 1.00 94.31 165 GLU A CA 1
ATOM 1319 C C . GLU A 1 165 ? -10.368 0.988 -1.528 1.00 94.31 165 GLU A C 1
ATOM 1321 O O . GLU A 1 165 ? -11.024 1.391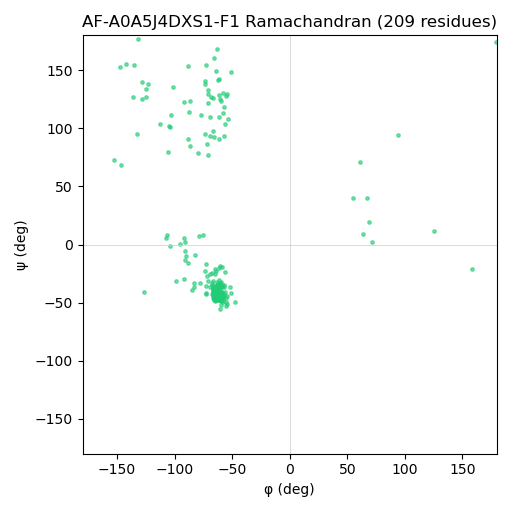 -0.566 1.00 94.31 165 GLU A O 1
ATOM 1326 N N . LEU A 1 166 ? -9.210 0.340 -1.404 1.00 95.38 166 LEU A N 1
ATOM 1327 C CA . LEU A 1 166 ? -8.585 0.065 -0.118 1.00 95.38 166 LEU A CA 1
ATOM 1328 C C . LEU A 1 166 ? -8.289 1.367 0.642 1.00 95.38 166 LEU A C 1
ATOM 1330 O O . LEU A 1 166 ? -8.678 1.514 1.800 1.00 95.38 166 LEU A O 1
ATOM 1334 N N . VAL A 1 167 ? -7.675 2.340 -0.033 1.00 96.31 167 VAL A N 1
ATOM 1335 C CA . VAL A 1 167 ? -7.335 3.647 0.548 1.00 96.31 167 VAL A CA 1
ATOM 1336 C C . VAL A 1 167 ? -8.589 4.396 0.991 1.00 96.31 167 VAL A C 1
ATOM 1338 O O . VAL A 1 167 ? -8.618 4.947 2.088 1.00 96.31 167 VAL A O 1
ATOM 1341 N N . ARG A 1 168 ? -9.671 4.364 0.201 1.00 96.12 168 ARG A N 1
ATOM 1342 C CA . ARG A 1 168 ? -10.957 4.980 0.583 1.00 96.12 168 ARG A CA 1
ATOM 1343 C C . ARG A 1 168 ? -11.529 4.388 1.866 1.00 96.12 168 ARG A C 1
ATOM 1345 O O . ARG A 1 168 ? -12.044 5.133 2.701 1.00 96.12 168 ARG A O 1
ATOM 1352 N N . VAL A 1 169 ? -11.443 3.069 2.030 1.00 96.12 169 VAL A N 1
ATOM 1353 C CA . VAL A 1 169 ? -11.890 2.386 3.250 1.00 96.12 169 VAL A CA 1
ATOM 1354 C C . VAL A 1 169 ? -11.045 2.825 4.451 1.00 96.12 169 VAL A C 1
ATOM 1356 O O . VAL A 1 169 ? -11.608 3.217 5.475 1.00 96.12 169 VAL A O 1
ATOM 1359 N N . CYS A 1 170 ? -9.715 2.842 4.315 1.00 96.81 170 CYS A N 1
ATOM 1360 C CA . CYS A 1 170 ? -8.803 3.300 5.368 1.00 96.81 170 CYS A CA 1
ATOM 1361 C C . CYS A 1 170 ? -9.050 4.768 5.751 1.00 96.81 170 CYS A C 1
ATOM 1363 O O . CYS A 1 170 ? -9.225 5.080 6.930 1.00 96.81 170 CYS A O 1
ATOM 1365 N N . ALA A 1 171 ? -9.157 5.660 4.765 1.00 96.06 171 ALA A N 1
ATOM 1366 C CA . ALA A 1 171 ? -9.416 7.082 4.975 1.00 96.06 171 ALA A CA 1
ATOM 1367 C C . ALA A 1 171 ? -10.783 7.334 5.635 1.00 96.06 171 ALA A C 1
ATOM 1369 O O . ALA A 1 171 ? -10.911 8.179 6.523 1.00 96.06 171 ALA A O 1
ATOM 1370 N N . SER A 1 172 ? -11.818 6.574 5.258 1.00 95.81 172 SER A N 1
ATOM 1371 C CA . SER A 1 172 ? -13.141 6.666 5.889 1.00 95.81 172 SER A CA 1
ATOM 1372 C C . SER A 1 172 ? -13.109 6.235 7.360 1.00 95.81 172 SER A C 1
ATOM 1374 O O . SER A 1 172 ? -13.702 6.898 8.222 1.00 95.81 172 SER A O 1
ATOM 1376 N N . PHE A 1 173 ? -12.368 5.168 7.676 1.00 96.31 173 PHE A N 1
ATOM 1377 C CA . PHE A 1 173 ? -12.182 4.739 9.059 1.00 96.31 173 PHE A CA 1
ATOM 1378 C C . PHE A 1 173 ? -11.396 5.788 9.859 1.00 96.31 173 PHE A C 1
ATOM 1380 O O . PHE A 1 173 ? -11.841 6.215 10.928 1.00 96.31 173 PHE A O 1
ATOM 1387 N N . ARG A 1 174 ? -10.301 6.307 9.295 1.00 95.56 174 ARG A N 1
ATOM 1388 C CA . ARG A 1 174 ? -9.510 7.389 9.890 1.00 95.56 174 ARG A CA 1
ATOM 1389 C C . ARG A 1 174 ? -10.357 8.620 10.209 1.00 95.56 174 ARG A C 1
ATOM 1391 O O . ARG A 1 174 ? -10.274 9.151 11.318 1.00 95.56 17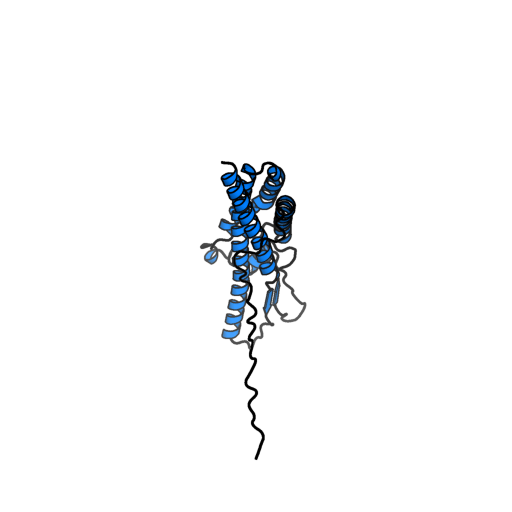4 ARG A O 1
ATOM 1398 N N . LYS A 1 175 ? -11.234 9.029 9.286 1.00 94.38 175 LYS A N 1
ATOM 1399 C CA . LYS A 1 175 ? -12.149 10.163 9.489 1.00 94.38 175 LYS A CA 1
ATOM 1400 C C . LYS A 1 175 ? -13.155 9.915 10.611 1.00 94.38 175 LYS A C 1
ATOM 1402 O O . LYS A 1 175 ? -13.503 10.834 11.358 1.00 94.38 175 LYS A O 1
ATOM 1407 N N . SER A 1 176 ? -13.610 8.673 10.757 1.00 94.00 176 SER A N 1
ATOM 1408 C CA . SER A 1 176 ? -14.508 8.275 11.845 1.00 94.00 176 SER A CA 1
ATOM 1409 C C . SER A 1 176 ? -13.819 8.367 13.211 1.00 94.00 176 SER A C 1
ATOM 1411 O O . SER A 1 176 ? -14.420 8.861 14.167 1.00 94.00 176 SER A O 1
ATOM 1413 N N . LEU A 1 177 ? -12.545 7.964 13.296 1.00 93.75 177 LEU A N 1
ATOM 1414 C CA . LEU A 1 177 ? -11.721 8.12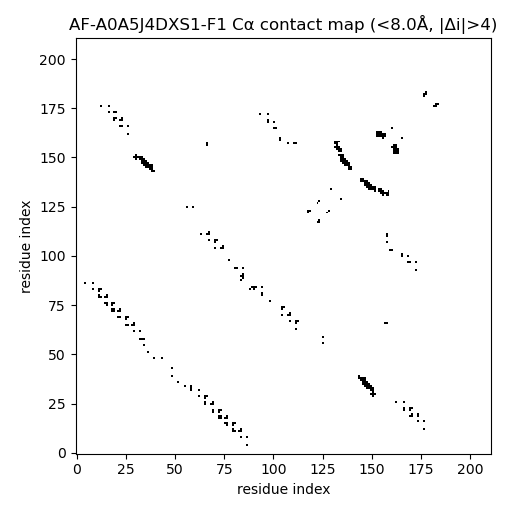8 14.500 1.00 93.75 177 LEU A CA 1
ATOM 1415 C C . LEU A 1 177 ? -11.517 9.609 14.834 1.00 93.75 177 LEU A C 1
ATOM 1417 O O . LEU A 1 177 ? -11.751 10.022 15.969 1.00 93.75 177 LEU A O 1
ATOM 1421 N N . GLU A 1 178 ? -11.161 10.423 13.839 1.00 91.94 178 GLU A N 1
ATOM 1422 C CA . GLU A 1 178 ? -10.957 11.866 14.005 1.00 91.94 178 GLU A CA 1
ATOM 1423 C C . GLU A 1 178 ? -12.214 12.564 14.539 1.00 91.94 178 GLU A C 1
ATOM 1425 O O . GLU A 1 178 ? -12.143 13.304 15.519 1.00 91.94 178 GLU A O 1
ATOM 1430 N N . THR A 1 179 ? -13.376 12.268 13.950 1.00 91.50 179 THR A N 1
ATOM 1431 C CA . THR A 1 179 ? -14.666 12.855 14.348 1.00 91.50 179 THR A CA 1
ATOM 1432 C C . THR A 1 179 ? -15.017 12.525 15.797 1.00 91.50 179 THR A C 1
ATOM 1434 O O . THR A 1 179 ? -15.598 13.344 16.507 1.00 91.50 179 THR A O 1
ATOM 1437 N N . ARG A 1 180 ? -14.679 11.314 16.253 1.00 89.31 180 ARG A N 1
ATOM 1438 C CA . ARG A 1 180 ? -15.067 10.832 17.579 1.00 89.31 180 ARG A CA 1
ATOM 1439 C C . ARG A 1 180 ? -14.111 11.264 18.686 1.00 89.31 180 ARG A C 1
ATOM 1441 O O . ARG A 1 180 ? -14.590 11.547 19.788 1.00 89.31 180 ARG A O 1
ATOM 1448 N N . TYR A 1 181 ? -12.809 11.258 18.407 1.00 87.56 181 TYR A N 1
ATOM 1449 C CA . TYR A 1 181 ? -11.753 11.511 19.391 1.00 87.56 181 TYR A CA 1
ATOM 1450 C C . TYR A 1 181 ? -11.131 12.908 19.278 1.00 87.56 181 TYR A C 1
ATOM 1452 O O . TYR A 1 181 ? -10.288 13.250 20.097 1.00 87.56 181 TYR A O 1
ATOM 1460 N N . GLY A 1 182 ? -11.561 13.735 18.318 1.00 79.69 182 GLY A N 1
ATOM 1461 C CA . GLY A 1 182 ? -11.107 15.123 18.205 1.00 79.69 182 GLY A CA 1
ATOM 1462 C C . GLY A 1 182 ? -9.627 15.236 17.845 1.00 79.69 182 GLY A C 1
ATOM 1463 O O . GLY A 1 182 ? -8.927 16.082 18.384 1.00 79.69 182 GLY A O 1
ATOM 1464 N N . LEU A 1 183 ? -9.146 14.377 16.942 1.00 70.31 183 LEU A N 1
ATOM 1465 C CA . LEU A 1 183 ? -7.719 14.240 16.605 1.00 70.31 183 LEU A CA 1
ATOM 1466 C C . LEU A 1 183 ? -7.157 15.378 15.729 1.00 70.31 183 LEU A C 1
ATOM 1468 O O . LEU A 1 183 ? -6.025 15.284 15.256 1.00 70.31 183 LEU A O 1
ATOM 1472 N N . ALA A 1 184 ? -7.926 16.445 15.501 1.00 52.72 184 ALA A N 1
ATOM 1473 C CA . ALA A 1 184 ? -7.453 17.639 14.814 1.00 52.72 184 ALA A CA 1
ATOM 1474 C C . ALA A 1 184 ? -6.441 18.370 15.715 1.00 52.72 184 ALA A C 1
ATOM 1476 O O . ALA A 1 184 ? -6.831 19.145 16.585 1.00 52.72 184 ALA A O 1
ATOM 1477 N N . GLY A 1 185 ? -5.148 18.085 15.533 1.00 50.06 185 GLY A N 1
ATOM 1478 C CA . GLY A 1 185 ? -4.059 18.731 16.275 1.00 50.06 185 GLY A CA 1
ATOM 1479 C C . GLY A 1 185 ? -3.100 17.795 17.011 1.00 50.06 185 GLY A C 1
ATOM 1480 O O . GLY A 1 185 ? -2.301 18.281 17.805 1.00 50.06 185 GLY A O 1
ATOM 1481 N N . PHE A 1 186 ? -3.138 16.478 16.774 1.00 46.94 186 PHE A N 1
ATOM 1482 C CA . PHE A 1 186 ? -2.032 15.611 17.191 1.00 46.94 186 PHE A CA 1
ATOM 1483 C C . PHE A 1 186 ? -0.825 15.886 16.282 1.00 46.94 186 PHE A C 1
ATOM 1485 O O . PHE A 1 186 ? -0.652 15.249 15.246 1.00 46.94 186 PHE A O 1
ATOM 1492 N N . GLU A 1 187 ? -0.016 16.886 16.637 1.00 36.06 187 GLU A N 1
ATOM 1493 C CA . GLU A 1 187 ? 1.325 17.011 16.073 1.00 36.06 187 GLU A CA 1
ATOM 1494 C C . GLU A 1 187 ? 2.122 15.757 16.468 1.00 36.06 187 GLU A C 1
ATOM 1496 O O . GLU A 1 187 ? 2.131 15.381 17.647 1.00 36.06 187 GLU A O 1
ATOM 1501 N N . PRO A 1 188 ? 2.767 15.067 15.513 1.00 40.31 188 PRO A N 1
ATOM 1502 C CA . PRO A 1 188 ? 3.613 13.933 15.839 1.00 40.31 188 PRO A CA 1
ATOM 1503 C C . PRO A 1 188 ? 4.710 14.395 16.802 1.00 40.31 188 PRO A C 1
ATOM 1505 O O . PRO A 1 188 ? 5.383 15.400 16.556 1.00 40.31 188 PRO A O 1
ATOM 1508 N N . ILE A 1 189 ? 4.890 13.653 17.901 1.00 41.81 189 ILE A N 1
ATOM 1509 C CA . ILE A 1 189 ? 5.983 13.847 18.862 1.00 41.81 189 ILE A CA 1
ATOM 1510 C C . ILE A 1 189 ? 7.294 13.626 18.093 1.00 41.81 189 ILE A C 1
ATOM 1512 O O . ILE A 1 189 ? 7.748 12.499 17.926 1.00 41.81 189 ILE A O 1
ATOM 1516 N N . GLY A 1 190 ? 7.851 14.701 17.540 1.00 40.97 190 GLY A N 1
ATOM 1517 C CA . GLY A 1 190 ? 8.974 14.640 16.604 1.00 40.97 190 GLY A CA 1
ATOM 1518 C C . GLY A 1 190 ? 9.126 15.874 15.717 1.00 40.97 190 GLY A C 1
ATOM 1519 O O . GLY A 1 190 ? 10.235 16.146 15.263 1.00 40.97 190 GLY A O 1
ATOM 1520 N N . SER A 1 191 ? 8.072 16.676 15.534 1.00 38.28 191 SER A N 1
ATOM 1521 C CA . SER A 1 191 ? 8.224 18.018 14.957 1.00 38.28 191 SER A CA 1
ATOM 1522 C C . SER A 1 191 ? 8.712 18.971 16.043 1.00 38.28 191 SER A C 1
ATOM 1524 O O . SER A 1 191 ? 7.939 19.693 16.664 1.00 38.28 191 SER A O 1
ATOM 1526 N N . ALA A 1 192 ? 10.012 18.923 16.334 1.00 36.22 192 ALA A N 1
ATOM 1527 C CA . ALA A 1 192 ? 10.646 19.986 17.097 1.00 36.22 192 ALA A CA 1
ATOM 1528 C C . ALA A 1 192 ? 10.371 21.314 16.367 1.00 36.22 192 ALA A C 1
ATOM 1530 O O . ALA A 1 192 ? 10.642 21.392 15.164 1.00 36.22 192 ALA A O 1
ATOM 1531 N N . PRO A 1 193 ? 9.842 22.350 17.039 1.00 36.06 193 PRO A N 1
ATOM 1532 C CA . PRO A 1 193 ? 9.754 23.659 16.422 1.00 36.06 193 PRO A CA 1
ATOM 1533 C C . PRO A 1 193 ? 11.179 24.087 16.081 1.00 36.06 193 PRO A C 1
ATOM 1535 O O . PRO A 1 193 ? 12.053 24.109 16.952 1.00 36.06 193 PRO A O 1
ATOM 1538 N N . ALA A 1 194 ? 11.422 24.385 14.805 1.00 41.00 194 ALA A N 1
ATOM 1539 C CA . ALA A 1 194 ? 12.608 25.117 14.406 1.00 41.00 194 ALA A CA 1
ATOM 1540 C C . ALA A 1 194 ? 12.591 26.420 15.208 1.00 41.00 194 ALA A C 1
ATOM 1542 O O . ALA A 1 194 ? 11.770 27.299 14.953 1.00 41.00 194 ALA A O 1
ATOM 1543 N N . GLN A 1 195 ? 13.428 26.500 16.244 1.00 43.97 195 GLN A N 1
ATOM 1544 C CA . GLN A 1 195 ? 13.656 27.755 16.933 1.00 43.97 195 GLN A CA 1
ATOM 1545 C C . GLN A 1 195 ? 14.243 28.700 15.892 1.00 43.97 195 GLN A C 1
ATOM 1547 O O . GLN A 1 195 ? 15.364 28.497 15.425 1.00 43.97 195 GLN A O 1
ATOM 1552 N N . GLU A 1 196 ? 13.455 29.696 15.499 1.00 42.28 196 GLU A N 1
ATOM 1553 C CA . GLU A 1 196 ? 13.967 30.896 14.862 1.00 42.28 196 GLU A CA 1
ATOM 1554 C C . GLU A 1 196 ? 15.049 31.448 15.791 1.00 42.28 196 GLU A C 1
ATOM 1556 O O . GLU A 1 196 ? 14.779 31.897 16.905 1.00 42.28 196 GLU A O 1
ATOM 1561 N N . SER A 1 197 ? 16.303 31.324 15.366 1.00 40.78 197 SER A N 1
ATOM 1562 C CA . SER A 1 197 ? 17.406 32.035 15.983 1.00 40.78 197 SER A CA 1
ATOM 1563 C C . SER A 1 197 ? 17.196 33.521 15.701 1.00 40.78 197 SER A C 1
ATOM 1565 O O . SER A 1 197 ? 17.526 34.003 14.616 1.00 40.78 197 SER A O 1
ATOM 1567 N N . GLU A 1 198 ? 16.618 34.226 16.673 1.00 42.00 198 GLU A N 1
ATOM 1568 C CA . GLU A 1 198 ? 16.810 35.662 16.858 1.00 42.00 198 GLU A CA 1
ATOM 1569 C C . GLU A 1 198 ? 18.314 35.910 17.027 1.00 42.00 198 GLU A C 1
ATOM 1571 O O . GLU A 1 198 ? 18.862 35.789 18.122 1.00 42.00 198 GLU A O 1
ATOM 1576 N N . ASP A 1 199 ? 19.000 36.209 15.924 1.00 41.94 199 ASP A N 1
ATOM 1577 C CA . ASP A 1 199 ? 20.355 36.747 15.969 1.00 41.94 199 ASP A CA 1
ATOM 1578 C C . ASP A 1 199 ? 20.242 38.273 16.107 1.00 41.94 199 ASP A C 1
ATOM 1580 O O . ASP A 1 199 ? 20.210 39.039 15.139 1.00 41.94 199 ASP A O 1
ATOM 1584 N N . ASP A 1 200 ? 20.089 38.695 17.362 1.00 39.81 200 ASP A N 1
ATOM 1585 C CA . ASP A 1 200 ? 20.294 40.062 17.827 1.00 39.81 200 ASP A CA 1
ATOM 1586 C C . ASP A 1 200 ? 21.781 40.418 17.669 1.00 39.81 200 ASP A C 1
ATOM 1588 O O . ASP A 1 200 ? 22.614 40.161 18.537 1.00 39.81 200 ASP A O 1
ATOM 1592 N N . SER A 1 201 ? 22.128 41.010 16.525 1.00 39.88 201 SER A N 1
ATOM 1593 C CA . SER A 1 201 ? 23.386 41.736 16.354 1.00 39.88 201 SER A CA 1
ATOM 1594 C C . SER A 1 201 ? 23.103 43.233 16.348 1.00 39.88 201 SER A C 1
ATOM 1596 O O . SER A 1 201 ? 23.045 43.889 15.305 1.00 39.88 201 SER A O 1
ATOM 1598 N N . THR A 1 202 ? 22.932 43.793 17.544 1.00 39.81 202 THR A N 1
ATOM 1599 C CA . THR A 1 202 ? 23.107 45.224 17.772 1.00 39.81 202 THR A CA 1
ATOM 1600 C C . THR A 1 202 ? 24.460 45.522 18.425 1.00 39.81 202 THR A C 1
ATOM 1602 O O . THR A 1 202 ? 24.867 44.909 19.406 1.00 39.81 202 THR A O 1
ATOM 1605 N N . ALA A 1 203 ? 25.106 46.556 17.874 1.00 36.72 203 ALA A N 1
ATOM 1606 C CA . ALA A 1 203 ? 26.193 47.371 18.425 1.00 36.72 203 ALA A CA 1
ATOM 1607 C C . ALA A 1 203 ? 27.653 46.988 18.102 1.00 36.72 203 ALA A C 1
ATOM 1609 O O . ALA A 1 203 ? 28.355 46.342 18.874 1.00 36.72 203 ALA A O 1
ATOM 1610 N N . ALA A 1 204 ? 28.177 47.628 17.051 1.00 42.38 204 ALA A N 1
ATOM 1611 C CA . ALA A 1 204 ? 29.466 48.319 17.140 1.00 42.38 204 ALA A CA 1
ATOM 1612 C C . ALA A 1 204 ? 29.478 49.564 16.234 1.00 42.38 204 ALA A C 1
ATOM 1614 O O . ALA A 1 204 ? 30.187 49.641 15.234 1.00 42.38 204 ALA A O 1
ATOM 1615 N N . ASP A 1 205 ? 28.680 50.556 16.626 1.00 46.12 205 ASP A N 1
ATOM 1616 C CA . ASP A 1 205 ? 28.837 51.949 16.217 1.00 46.12 205 ASP A CA 1
ATOM 1617 C C . ASP A 1 205 ? 30.043 52.546 16.967 1.00 46.12 205 ASP A C 1
ATOM 1619 O O . ASP A 1 205 ? 29.939 52.921 18.136 1.00 46.12 205 ASP A O 1
ATOM 1623 N N . ARG A 1 206 ? 31.224 52.531 16.332 1.00 43.44 206 ARG A N 1
ATOM 1624 C CA . ARG A 1 206 ? 32.415 53.318 16.709 1.00 43.44 206 ARG A CA 1
ATOM 1625 C C . ARG A 1 206 ? 33.287 53.595 15.481 1.00 43.44 206 ARG A C 1
ATOM 1627 O O . ARG A 1 206 ? 34.385 53.058 15.358 1.00 43.44 206 ARG A O 1
ATOM 1634 N N . SER A 1 207 ? 32.840 54.486 14.601 1.00 44.94 207 SER A N 1
ATOM 1635 C CA . SER A 1 207 ? 33.766 55.274 13.778 1.00 44.94 207 SER A CA 1
ATOM 1636 C C . SER A 1 207 ? 33.837 56.690 14.333 1.00 44.94 207 SER A C 1
ATOM 1638 O O . SER A 1 207 ? 32.945 57.511 14.141 1.00 44.94 207 SER A O 1
ATOM 1640 N N . ILE A 1 208 ? 34.924 56.921 15.060 1.00 47.59 208 ILE A N 1
ATOM 1641 C CA . ILE A 1 208 ? 35.421 58.215 15.508 1.00 47.59 208 ILE A CA 1
ATOM 1642 C C . ILE A 1 208 ? 35.649 59.104 14.275 1.00 47.59 208 ILE A C 1
ATOM 1644 O O . ILE A 1 208 ? 36.455 58.777 13.407 1.00 47.59 208 ILE A O 1
ATOM 1648 N N . ILE A 1 209 ? 34.926 60.219 14.229 1.00 53.81 209 ILE A N 1
ATOM 1649 C CA . ILE A 1 209 ? 35.346 61.485 13.618 1.00 53.81 209 ILE A CA 1
ATOM 1650 C C . ILE A 1 209 ? 35.980 62.221 14.815 1.00 53.81 209 ILE A C 1
ATOM 1652 O O . ILE A 1 209 ? 35.378 62.248 15.884 1.00 53.81 209 ILE A O 1
ATOM 1656 N N . GLU A 1 210 ? 37.233 62.664 14.806 1.00 37.31 210 GLU A N 1
ATOM 1657 C CA . GLU A 1 210 ? 37.712 63.810 14.040 1.00 37.31 210 GLU A CA 1
ATOM 1658 C C . GLU A 1 210 ? 39.222 64.019 14.303 1.00 37.31 210 GLU A C 1
ATOM 1660 O O . GLU A 1 210 ? 39.820 63.355 15.155 1.00 37.31 210 GLU A O 1
ATOM 1665 N N . ASN A 1 211 ? 39.803 64.970 13.571 1.00 35.19 211 ASN A N 1
ATOM 1666 C CA . ASN A 1 211 ? 40.921 65.805 14.029 1.00 35.19 211 ASN A CA 1
ATOM 1667 C C . ASN A 1 211 ? 40.806 66.229 15.503 1.00 35.19 211 ASN A C 1
ATOM 1669 O O . ASN A 1 211 ? 39.680 66.560 15.929 1.00 35.19 211 ASN A O 1
#

Solvent-accessible surface area (backbone atoms only — not comparable to full-atom values): 12354 Å² total; per-residue (Å²): 113,69,72,59,55,53,53,51,50,51,51,40,53,49,55,28,42,53,26,38,52,49,36,47,53,38,48,52,54,48,54,70,43,68,49,77,43,75,50,89,59,95,84,58,52,71,69,60,54,50,51,53,51,51,53,51,51,51,53,55,49,50,49,52,50,42,53,44,50,32,47,50,32,49,50,49,27,51,54,32,42,55,57,41,37,75,76,38,66,85,47,38,69,58,45,53,51,51,50,63,75,46,50,86,52,75,64,39,61,78,72,64,42,92,57,84,62,25,80,78,70,58,71,63,35,68,65,59,50,40,59,50,24,44,44,42,69,57,78,58,99,53,93,70,45,47,50,36,41,32,52,50,85,69,22,22,51,95,49,75,43,46,45,63,59,54,44,52,52,39,51,53,50,45,50,53,50,34,73,74,70,62,55,84,76,74,72,64,97,77,73,69,77,81,75,78,77,80,79,84,83,79,85,85,91,76,83,84,83,77,135

pLDDT: mean 80.83, std 19.25, range [35.19, 97.38]

Mean predicted aligned error: 11.01 Å

Radius of gyration: 25.55 Å; Cα contacts (8 Å, |Δi|>4): 188; chains: 1; bounding box: 61×86×73 Å

Sequence (211 aa):
MEMRDDEQLQSVVFFLCDHLDSIVDESDQIVALSYSSAPISTDMSSENVLKRLDEFHSFLDQIKTHELLLVTKLTQARHWSFHLRDLDHRFRPIIDLFTVATDICDNMGNVLGPDDDAVFNGAGQPQHFIESRQLLTETLEMDNPPVRIAVNDSFLLGGRIRLLELVRVCASFRKSLE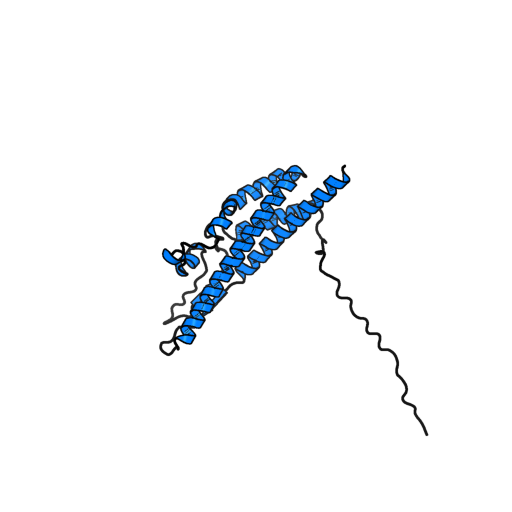TRYGLAGFEPIGSAPAQESEDDSTAADRSIIEN

Secondary structure (DSSP, 8-state):
-HHHHHHHHHHHHHHHHHHHHHHHHHHHHHHH-EEEE----TT--HHHHHHHHHHHHHHHHHHHHHHHHHHHHHHHHHHHHHHHHHH-GGGHHHHHHHHHHTGGGTTHHHHHS--TTHHHHSTT-HHHHHHHHT-EEE--SSSSPPEEEE--TT-EETTTEEHHHHHHHHHHHHHHHHHHHT-TT---TT---------------------

Foldseek 3Di:
DVVVLVVVLVVLLVLLLVLLVVLLVLLVVQQPQKDKFAFDDPPDDPVNVVVNVVVLVVSLVSNLVSLLVNLVSLLSSLVSLVVNCVSPVVCVVLNVVLCVLCVVSNCLNVLSPPDPCCVPPVVPPPVVSCVLQVWDWDDDPDDGGMTMTGDDQQGDRSSHHGSVSNSVSSVVSSVVSCVVVVPVDPDPPPPDPPPPPPPPDDDDPDDDDDD